Protein AF-R7FH49-F1 (afdb_monomer)

Nearest PDB structures (foldseek):
  5j1n-assembly1_A  TM=3.136E-01  e=7.546E-01  Mammarenavirus lassaense
  8cwy-assembly1_A  TM=2.049E-01  e=4.483E+00  synthetic construct
  8cws-assembly1_A  TM=1.819E-01  e=9.546E+00  synthetic construct

Solvent-accessible surface area (backbone atoms only — not comparable to full-atom values): 21510 Å² total; per-residue (Å²): 136,59,77,58,41,63,69,56,50,52,52,51,53,50,50,52,50,50,51,50,50,50,49,50,52,49,55,63,54,52,79,77,61,79,88,80,81,81,86,90,84,80,92,81,89,83,84,88,81,88,78,88,76,55,80,64,57,56,52,52,52,48,50,50,49,51,48,53,49,51,51,50,55,49,52,52,53,52,50,38,56,55,64,64,36,51,63,61,39,28,52,48,45,31,72,76,68,64,66,75,56,55,47,90,35,61,40,79,56,78,54,70,69,56,53,60,68,39,69,83,39,87,69,48,49,42,34,28,40,64,101,46,53,37,31,41,38,38,35,70,33,66,63,95,60,85,57,49,51,59,52,48,52,52,52,40,49,54,52,33,53,56,49,65,72,42,77,90,56,95,59,82,56,44,66,47,78,42,79,51,72,71,34,93,66,81,92,83,67,82,71,60,66,63,81,79,49,91,83,48,98,92,49,68,61,88,74,98,44,66,76,47,81,54,71,84,71,49,53,71,66,62,25,61,74,45,90,55,68,66,41,44,51,50,49,45,71,70,43,91,48,56,65,56,30,52,54,46,51,50,60,44,65,79,71,58,52,80,87,50,47,64,60,50,53,48,47,42,58,70,61,38,18,78,70,56,34,59,68,54,35,50,51,52,57,53,28,72,74,72,42,76,84,58,41,58,57,51,53,50,47,51,52,52,49,54,50,45,52,53,49,49,53,52,50,48,52,51,50,53,52,49,52,52,50,52,52,53,49,51,51,56,39,54,75,66,66,55,54,70,70,58,50,28,68,76,69,70,47,53,72,71,58,52,52,48,55,53,62,77,72,111

Sequence (362 aa):
MVIFTYKDYIKQKEYDKALFGLWNAIQKNKNQEVYKSNLCVSVMEDKEEYILCSGEDIEEENKEKITKNKVNHEHDKIFRTVLSKKIDLAKFLNKFLSLKIKTEELEKYNNSYINQRFKNREADVVYRIKNQNIFLLIEHQTKIDKKMPIRLLEYSTEIMESAIEDKKYKTEPRVIPIVLYTGKAKWNVNEDTKVSQQLFEEVKIIDGKFNLIDINNFSEEELIEDDIFITKMMLVEKCKDTEKIAETLYKITKIIKEEDKTTFKKIIKEIWAEKIGTENTNKILKKLDEGDDSMLAVIEMIREENQRYINIGRKEGRKEGKVQQIQEIVQKMLNKKMTEDIIQEVTGLKKEEIDKIKQETL

pLDDT: mean 71.32, std 16.87, range [21.73, 91.38]

Radius of gyration: 37.08 Å; Cα contacts (8 Å, |Δi|>4): 271; chains: 1; bounding box: 106×59×82 Å

Mean predicted aligned error: 18.0 Å

Foldseek 3Di:
DDACFLVNVVVVVVVVVVVVVVVVVVVVVVVPDDDDDDDDDDDDDDDDDDDDDDPVVVVVVVVVVVVVVVVVVVVLVVVLVVCVPLCVVCVVCCVPVVPNADSVQKDWDDDVVLCVVCVVPSFRTKIGGPPDLEIEGEAEEQDADLCVLVSQVVSQVVSQVVVVVVPPDDDRHHYDYYYHYDYPDDHDHDNDCCVVPDDDPSADDPPVDHHDHDLVSDDLCSLLVDQDPVSLVSSLVPDDALLSNLVSLLSCLVRHDPVCLVVSLVCLQPPVCVRNNNVLSVQSSVDSVVDDVSSVVSSVVSVVVVVVVVVVVVVVVVVVVVVVVLLVVLVVCVVVVHDPVVNCVVSVDDPVVSVVSVVVVD

Structure (mmCIF, N/CA/C/O backbone):
data_AF-R7FH49-F1
#
_entry.id   AF-R7FH49-F1
#
loop_
_atom_site.group_PDB
_atom_site.id
_atom_site.type_symbol
_atom_site.label_atom_id
_atom_site.label_alt_id
_atom_site.label_comp_id
_atom_site.label_asym_id
_atom_site.label_entity_id
_atom_site.label_seq_id
_atom_site.pdbx_PDB_ins_code
_atom_site.Cartn_x
_atom_site.Cartn_y
_atom_site.Cartn_z
_atom_site.occupancy
_atom_site.B_iso_or_equiv
_atom_site.auth_seq_id
_atom_site.auth_comp_id
_atom_site.auth_asym_id
_atom_site.auth_atom_id
_atom_site.pdbx_PDB_model_num
ATOM 1 N N . MET A 1 1 ? 11.284 -11.588 -2.645 1.00 47.72 1 MET A N 1
ATOM 2 C CA . MET A 1 1 ? 10.571 -10.851 -1.584 1.00 47.72 1 MET A CA 1
ATOM 3 C C . MET A 1 1 ? 11.432 -10.897 -0.336 1.00 47.72 1 MET A C 1
ATOM 5 O O . MET A 1 1 ? 11.923 -11.972 -0.025 1.00 47.72 1 MET A O 1
ATOM 9 N N . VAL A 1 2 ? 11.708 -9.761 0.301 1.00 49.34 2 VAL A N 1
ATOM 10 C CA . VAL A 1 2 ? 12.276 -9.768 1.658 1.00 49.34 2 VAL A CA 1
ATOM 11 C C . VAL A 1 2 ? 11.168 -9.239 2.540 1.00 49.34 2 VAL A C 1
ATOM 13 O O . VAL A 1 2 ? 10.758 -8.094 2.382 1.00 49.34 2 VAL A O 1
ATOM 16 N N . ILE A 1 3 ? 10.615 -10.130 3.351 1.00 57.50 3 ILE A N 1
ATOM 17 C CA . ILE A 1 3 ? 9.697 -9.752 4.415 1.00 57.50 3 ILE A CA 1
ATOM 18 C C . ILE A 1 3 ? 10.580 -9.163 5.501 1.00 57.50 3 ILE A C 1
ATOM 20 O O . ILE A 1 3 ? 11.515 -9.835 5.929 1.00 57.50 3 ILE A O 1
ATOM 24 N N . PHE A 1 4 ? 10.313 -7.923 5.895 1.00 59.12 4 PHE A N 1
ATOM 25 C CA . PHE A 1 4 ? 11.021 -7.332 7.014 1.00 59.12 4 PHE A CA 1
ATOM 26 C C . PHE A 1 4 ? 10.481 -7.945 8.304 1.00 59.12 4 PHE A C 1
ATOM 28 O O . PHE A 1 4 ? 9.275 -7.918 8.561 1.00 59.12 4 PHE A O 1
ATOM 35 N N . THR A 1 5 ? 11.368 -8.556 9.075 1.00 71.25 5 THR A N 1
ATOM 36 C CA . THR A 1 5 ? 11.051 -9.196 10.351 1.00 71.25 5 THR A CA 1
ATOM 37 C C . THR A 1 5 ? 11.535 -8.338 11.513 1.00 71.25 5 THR A C 1
ATOM 39 O O . THR A 1 5 ? 12.395 -7.472 11.346 1.00 71.25 5 THR A O 1
ATOM 42 N N . TYR A 1 6 ? 11.060 -8.623 12.726 1.00 70.56 6 TYR A N 1
ATOM 43 C CA . TYR A 1 6 ? 11.613 -7.993 13.927 1.00 70.56 6 TYR A CA 1
ATOM 44 C C . TYR A 1 6 ? 13.124 -8.241 14.084 1.00 70.56 6 TYR A C 1
ATOM 46 O O . TYR A 1 6 ? 13.863 -7.373 14.539 1.00 70.56 6 TYR A O 1
ATOM 54 N N . LYS A 1 7 ? 13.633 -9.384 13.608 1.00 72.06 7 LYS A N 1
ATOM 55 C CA . LYS A 1 7 ? 15.079 -9.652 13.580 1.00 72.06 7 LYS A CA 1
ATOM 56 C C . LYS A 1 7 ? 15.834 -8.709 12.641 1.00 72.06 7 LYS A C 1
ATOM 58 O O . LYS A 1 7 ? 16.941 -8.294 12.975 1.00 72.06 7 LYS A O 1
ATOM 63 N N . ASP A 1 8 ? 15.246 -8.360 11.496 1.00 70.69 8 ASP A N 1
ATOM 64 C CA . ASP A 1 8 ? 15.833 -7.389 10.564 1.00 70.69 8 ASP A CA 1
ATOM 65 C C . ASP A 1 8 ? 15.851 -5.982 11.177 1.00 70.69 8 ASP A C 1
ATOM 67 O O . ASP A 1 8 ? 16.850 -5.271 11.060 1.00 70.69 8 ASP A O 1
ATOM 71 N N . TYR A 1 9 ? 14.794 -5.628 11.915 1.00 66.06 9 TYR A N 1
ATOM 72 C CA . TYR A 1 9 ? 14.711 -4.386 12.680 1.00 66.06 9 TYR A CA 1
ATOM 73 C C . TYR A 1 9 ? 15.803 -4.275 13.759 1.00 66.06 9 TYR A C 1
ATOM 75 O O . TYR A 1 9 ? 16.543 -3.291 13.792 1.00 66.06 9 TYR A O 1
ATOM 83 N N . ILE A 1 10 ? 15.958 -5.296 14.611 1.00 67.75 10 ILE A N 1
ATOM 84 C CA . ILE A 1 10 ? 16.995 -5.304 15.656 1.00 67.75 10 ILE A CA 1
ATOM 85 C C . ILE A 1 10 ? 18.389 -5.187 15.045 1.00 67.75 10 ILE A C 1
ATOM 87 O O . ILE A 1 10 ? 19.206 -4.401 15.524 1.00 67.75 10 ILE A O 1
ATOM 91 N N . LYS A 1 11 ? 18.643 -5.905 13.947 1.00 66.00 11 LYS A N 1
ATOM 92 C CA . LYS A 1 11 ? 19.914 -5.823 13.228 1.00 66.00 11 LYS A CA 1
ATOM 93 C C . LYS A 1 11 ? 20.192 -4.396 12.742 1.00 66.00 11 LYS A C 1
ATOM 95 O O . LYS A 1 11 ? 21.303 -3.910 12.928 1.00 66.00 11 LYS A O 1
ATOM 100 N N . GLN A 1 12 ? 19.201 -3.707 12.173 1.00 61.59 12 GLN A N 1
ATOM 101 C CA . GLN A 1 12 ? 19.344 -2.309 11.750 1.00 61.59 12 GLN A CA 1
ATOM 102 C C . GLN A 1 12 ? 19.629 -1.375 12.937 1.00 61.59 12 GLN A C 1
ATOM 104 O O . GLN A 1 12 ? 20.563 -0.580 12.887 1.00 61.59 12 GLN A O 1
ATOM 109 N N . LYS A 1 13 ? 18.911 -1.544 14.049 1.00 58.66 13 LYS A N 1
ATOM 110 C CA . LYS A 1 13 ? 19.128 -0.773 15.281 1.00 58.66 13 LYS A CA 1
ATOM 111 C C . LYS A 1 13 ? 20.528 -0.972 15.874 1.00 58.66 13 LYS A C 1
ATOM 113 O O . LYS A 1 13 ? 21.109 -0.038 16.426 1.00 58.66 13 LYS A O 1
ATOM 118 N N . GLU A 1 14 ? 21.081 -2.181 15.793 1.00 60.31 14 GLU A N 1
ATOM 119 C CA . GLU A 1 14 ? 22.461 -2.463 16.201 1.00 60.31 14 GLU A CA 1
ATOM 120 C C . GLU A 1 14 ? 23.483 -1.783 15.285 1.00 60.31 14 GLU A C 1
ATOM 122 O O . GLU A 1 14 ? 24.452 -1.217 15.794 1.00 60.31 14 GLU A O 1
ATOM 127 N N . TYR A 1 15 ? 23.248 -1.766 13.966 1.00 57.53 15 TYR A N 1
ATOM 128 C CA . TYR A 1 15 ? 24.066 -0.988 13.029 1.00 57.53 15 TYR A CA 1
ATOM 129 C C . TYR A 1 15 ? 24.016 0.507 13.344 1.00 57.53 15 TYR A C 1
ATOM 131 O O . TYR A 1 15 ? 25.072 1.129 13.431 1.00 57.53 15 TYR A O 1
ATOM 139 N N . ASP A 1 16 ? 22.832 1.064 13.604 1.00 54.28 16 ASP A N 1
ATOM 140 C CA . ASP A 1 16 ? 22.668 2.478 13.954 1.00 54.28 16 ASP A CA 1
ATOM 141 C C . ASP A 1 16 ? 23.356 2.818 15.282 1.00 54.28 16 ASP A C 1
ATOM 143 O O . ASP A 1 16 ? 24.038 3.837 15.389 1.00 54.28 16 ASP A O 1
ATOM 147 N N . LYS A 1 17 ? 23.272 1.940 16.292 1.00 57.88 17 LYS A N 1
ATOM 148 C CA . LYS A 1 17 ? 24.017 2.094 17.555 1.00 57.88 17 LYS A CA 1
ATOM 149 C C . LYS A 1 17 ? 25.527 1.996 17.354 1.00 57.88 17 LYS A C 1
ATOM 151 O O . LYS A 1 17 ? 26.263 2.759 17.979 1.00 57.88 17 LYS A O 1
ATOM 156 N N . ALA A 1 18 ? 25.998 1.082 16.506 1.00 54.25 18 ALA A N 1
ATOM 157 C CA . ALA A 1 18 ? 27.415 0.944 16.187 1.00 54.25 18 ALA A CA 1
ATOM 158 C C . ALA A 1 18 ? 27.930 2.176 15.432 1.00 54.25 18 ALA A C 1
ATOM 160 O O . ALA A 1 18 ? 28.963 2.720 15.813 1.00 54.25 18 ALA A O 1
ATOM 161 N N . LEU A 1 19 ? 27.183 2.667 14.438 1.00 50.00 19 LEU A N 1
ATOM 162 C CA . LEU A 1 19 ? 27.468 3.897 13.697 1.00 50.00 19 LEU A CA 1
ATOM 163 C C . LEU A 1 19 ? 27.437 5.126 14.607 1.00 50.00 19 LEU A C 1
ATOM 165 O O . LEU A 1 19 ? 28.339 5.954 14.524 1.00 50.00 19 LEU A O 1
ATOM 169 N N . PHE A 1 20 ? 26.472 5.227 15.523 1.00 50.22 20 PHE A N 1
ATOM 170 C CA . PHE A 1 20 ? 26.406 6.304 16.513 1.00 50.22 20 PHE A CA 1
ATOM 171 C C . PHE A 1 20 ? 27.555 6.226 17.528 1.00 50.22 20 PHE A C 1
ATOM 173 O O . PHE A 1 20 ? 28.140 7.245 17.891 1.00 50.22 20 PHE A O 1
ATOM 180 N N . GLY A 1 21 ? 27.941 5.021 17.957 1.00 62.34 21 GLY A N 1
ATOM 181 C CA . GLY A 1 21 ? 29.121 4.786 18.790 1.00 62.34 21 GLY A CA 1
ATOM 182 C C . GLY A 1 21 ? 30.418 5.187 18.085 1.00 62.34 21 GLY A C 1
ATOM 183 O O . GLY A 1 21 ? 31.248 5.879 18.675 1.00 62.34 21 GLY A O 1
ATOM 184 N N . LEU A 1 22 ? 30.560 4.828 16.806 1.00 52.56 22 LEU A N 1
ATOM 185 C CA . LEU A 1 22 ? 31.682 5.222 15.951 1.00 52.56 22 LEU A CA 1
ATOM 186 C C . LEU A 1 22 ? 31.695 6.735 15.725 1.00 52.56 22 LEU A C 1
ATOM 188 O O . LEU A 1 22 ? 32.745 7.358 15.838 1.00 52.56 22 LEU A O 1
ATOM 192 N N . TRP A 1 23 ? 30.535 7.343 15.480 1.00 46.31 23 TRP A N 1
ATOM 193 C CA . TRP A 1 23 ? 30.388 8.787 15.337 1.00 46.31 23 TRP A CA 1
ATOM 194 C C . TRP A 1 23 ? 30.775 9.513 16.626 1.00 46.31 23 TRP A C 1
ATOM 196 O O . TRP A 1 23 ? 31.578 10.437 16.569 1.00 46.31 23 TRP A O 1
ATOM 206 N N . ASN A 1 24 ? 30.322 9.057 17.797 1.00 60.09 24 ASN A N 1
ATOM 207 C CA . ASN A 1 24 ? 30.726 9.624 19.086 1.00 60.09 24 ASN A CA 1
ATOM 208 C C . ASN A 1 24 ? 32.221 9.437 19.364 1.00 60.09 24 ASN A C 1
ATOM 210 O O . ASN A 1 24 ? 32.859 10.356 19.869 1.00 60.09 24 ASN A O 1
ATOM 214 N N . ALA A 1 25 ? 32.802 8.287 19.012 1.00 59.44 25 ALA A N 1
ATOM 215 C CA . ALA A 1 25 ? 34.242 8.056 19.119 1.00 59.44 25 ALA A CA 1
ATOM 216 C C . ALA A 1 25 ? 35.035 8.988 18.186 1.00 59.44 25 ALA A C 1
ATOM 218 O O . ALA A 1 25 ? 36.030 9.581 18.604 1.00 59.44 25 ALA A O 1
ATOM 219 N N . ILE A 1 26 ? 34.552 9.191 16.957 1.00 59.59 26 ILE A N 1
ATOM 220 C CA . ILE A 1 26 ? 35.101 10.160 16.004 1.00 59.59 26 ILE A CA 1
ATOM 221 C C . ILE A 1 26 ? 34.969 11.586 16.553 1.00 59.59 26 ILE A C 1
ATOM 223 O O . ILE A 1 26 ? 35.931 12.339 16.475 1.00 59.59 26 ILE A O 1
ATOM 227 N N . GLN A 1 27 ? 33.836 11.974 17.146 1.00 53.81 27 GLN A N 1
ATOM 228 C CA . GLN A 1 27 ? 33.659 13.300 17.756 1.00 53.81 27 GLN A CA 1
ATOM 229 C C . GLN A 1 27 ? 34.571 13.501 18.977 1.00 53.81 27 GLN A C 1
ATOM 231 O O . GLN A 1 27 ? 35.155 14.570 19.140 1.00 53.81 27 GLN A O 1
ATOM 236 N N . LYS A 1 28 ? 34.772 12.462 19.800 1.00 53.97 28 LYS A N 1
ATOM 237 C CA . LYS A 1 28 ? 35.716 12.492 20.929 1.00 53.97 28 LYS A CA 1
ATOM 238 C C . LYS A 1 28 ? 37.162 12.670 20.453 1.00 53.97 28 LYS A C 1
ATOM 240 O O . LYS A 1 28 ? 37.896 13.447 21.055 1.00 53.97 28 LYS A O 1
ATOM 245 N N . ASN A 1 29 ? 37.533 12.016 19.349 1.00 53.41 29 ASN A N 1
ATOM 246 C CA . ASN A 1 29 ? 38.841 12.179 18.704 1.00 53.41 29 ASN A CA 1
ATOM 247 C C . ASN A 1 29 ? 38.984 13.520 17.960 1.00 53.41 29 ASN A C 1
ATOM 249 O O . ASN A 1 29 ? 40.079 14.073 17.896 1.00 53.41 29 ASN A O 1
ATOM 253 N N . LYS A 1 30 ? 37.890 14.105 17.456 1.00 47.94 30 LYS A N 1
ATOM 254 C CA . LYS A 1 30 ? 37.897 15.415 16.778 1.00 47.94 30 LYS A CA 1
ATOM 255 C C . LYS A 1 30 ? 38.207 16.601 17.697 1.00 47.94 30 LYS A C 1
ATOM 257 O O . LYS A 1 30 ? 38.644 17.629 17.194 1.00 47.94 30 LYS A O 1
ATOM 262 N N . ASN A 1 31 ? 38.060 16.471 19.019 1.00 42.50 31 ASN A N 1
ATOM 263 C CA . ASN A 1 31 ? 38.507 17.505 19.963 1.00 42.50 31 ASN A CA 1
ATOM 264 C C . ASN A 1 31 ? 40.038 17.560 20.146 1.00 42.50 31 ASN A C 1
ATOM 266 O O . ASN A 1 31 ? 40.517 18.479 20.807 1.00 42.50 31 ASN A O 1
ATOM 270 N N . GLN A 1 32 ? 40.809 16.620 19.580 1.00 43.47 32 GLN A N 1
ATOM 271 C CA . GLN A 1 32 ? 42.274 16.613 19.691 1.00 43.47 32 GLN A CA 1
ATOM 272 C C . GLN A 1 32 ? 43.031 16.973 18.405 1.00 43.47 32 GLN A C 1
ATOM 274 O O . GLN A 1 32 ? 44.177 17.393 18.519 1.00 43.47 32 GLN A O 1
ATOM 279 N N . GLU A 1 33 ? 42.426 16.943 17.215 1.00 39.12 33 GLU A N 1
ATOM 280 C CA . GLU A 1 33 ? 43.126 17.331 15.975 1.00 39.12 33 GLU A CA 1
A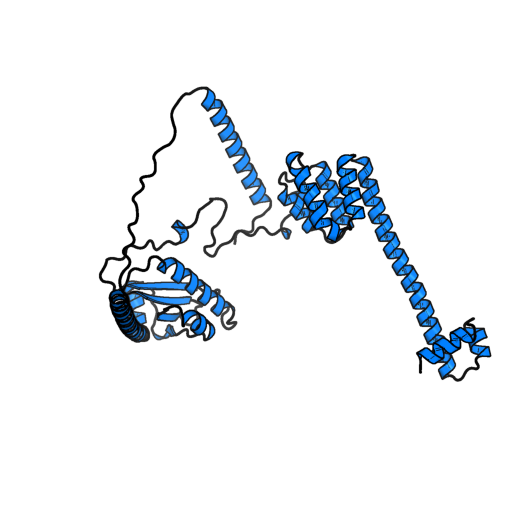TOM 281 C C . GLU A 1 33 ? 42.225 18.112 14.994 1.00 39.12 33 GLU A C 1
ATOM 283 O O . GLU A 1 33 ? 41.574 17.578 14.104 1.00 39.12 33 GLU A O 1
ATOM 288 N N . VAL A 1 34 ? 42.143 19.422 15.243 1.00 35.88 34 VAL A N 1
ATOM 289 C CA . VAL A 1 34 ? 42.536 20.531 14.347 1.00 35.88 34 VAL A CA 1
ATOM 290 C C . VAL A 1 34 ? 42.350 20.362 12.813 1.00 35.88 34 VAL A C 1
ATOM 292 O O . VAL A 1 34 ? 43.160 19.732 12.146 1.00 35.88 34 VAL A O 1
ATOM 295 N N . TYR A 1 35 ? 41.415 21.178 12.280 1.00 31.42 35 TYR A N 1
ATOM 296 C CA . TYR A 1 35 ? 41.371 21.836 10.946 1.00 31.42 35 TYR A CA 1
ATOM 297 C C . TYR A 1 35 ? 41.054 20.917 9.732 1.00 31.42 35 TYR A C 1
ATOM 299 O O . TYR A 1 35 ? 41.573 19.825 9.606 1.00 31.42 35 TYR A O 1
ATOM 307 N N . LYS A 1 36 ? 40.234 21.283 8.734 1.00 31.12 36 LYS A N 1
ATOM 308 C CA . LYS A 1 36 ? 39.957 22.606 8.156 1.00 31.12 36 LYS A CA 1
ATOM 309 C C . LYS A 1 36 ? 38.711 22.543 7.245 1.00 31.12 36 LYS A C 1
ATOM 311 O O . LYS A 1 36 ? 38.625 21.657 6.405 1.00 31.12 36 LYS A O 1
AT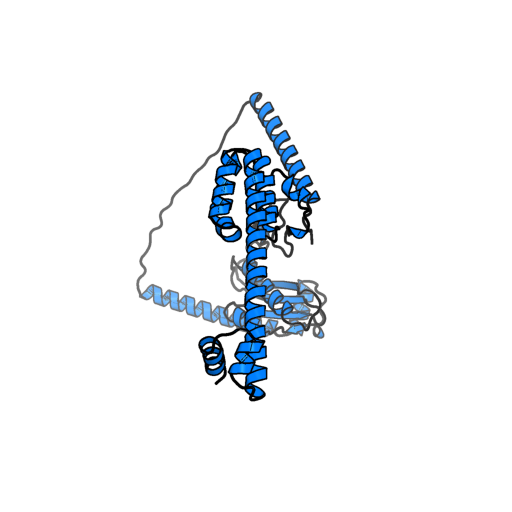OM 316 N N . SER A 1 37 ? 37.825 23.528 7.432 1.00 27.25 37 SER A N 1
ATOM 317 C CA . SER A 1 37 ? 36.967 24.238 6.452 1.00 27.25 37 SER A CA 1
ATOM 318 C C . SER A 1 37 ? 36.205 23.443 5.377 1.00 27.25 37 SER A C 1
ATOM 320 O O . SER A 1 37 ? 36.807 22.824 4.510 1.00 27.25 37 SER A O 1
ATOM 322 N N . ASN A 1 38 ? 34.866 23.448 5.394 1.00 25.17 38 ASN A N 1
ATOM 323 C CA . ASN A 1 38 ? 33.978 24.532 4.904 1.00 25.17 38 ASN A CA 1
ATOM 324 C C . ASN A 1 38 ? 34.222 24.857 3.418 1.00 25.17 38 ASN A C 1
ATOM 326 O O . ASN A 1 38 ? 35.309 25.292 3.064 1.00 25.17 38 ASN A O 1
ATOM 330 N N . LEU A 1 39 ? 33.285 24.508 2.528 1.00 28.97 39 LEU A N 1
ATOM 331 C CA . LEU A 1 39 ? 32.106 25.309 2.130 1.00 28.97 39 LEU A CA 1
ATOM 332 C C . LEU A 1 39 ? 32.475 26.420 1.124 1.00 28.97 39 LEU A C 1
ATOM 334 O O . LEU A 1 39 ? 33.517 27.049 1.267 1.00 28.97 39 LEU A O 1
ATOM 338 N N . CYS A 1 40 ? 31.535 26.704 0.209 1.00 22.66 40 CYS A N 1
ATOM 339 C CA . CYS A 1 40 ? 31.489 27.765 -0.818 1.00 22.66 40 CYS A CA 1
ATOM 340 C C . CYS A 1 40 ? 31.916 27.260 -2.223 1.00 22.66 40 CYS A C 1
ATOM 342 O O . CYS A 1 40 ? 32.857 26.487 -2.340 1.00 22.66 40 CYS A O 1
ATOM 344 N N . VAL A 1 41 ? 31.239 27.592 -3.331 1.00 21.73 41 VAL A N 1
ATOM 345 C CA . VAL A 1 41 ? 30.923 28.957 -3.785 1.00 21.73 41 VAL A CA 1
ATOM 346 C C . VAL A 1 41 ? 29.749 28.989 -4.801 1.00 21.73 41 VAL A C 1
ATOM 348 O O . VAL A 1 41 ? 29.720 28.197 -5.737 1.00 21.73 41 VAL A O 1
ATOM 351 N N . SER A 1 42 ? 28.803 29.901 -4.507 1.00 23.06 42 SER A N 1
ATOM 352 C CA . SER A 1 42 ? 27.935 30.818 -5.301 1.00 23.06 42 SER A CA 1
ATOM 353 C C . SER A 1 42 ? 27.557 30.510 -6.768 1.00 23.06 42 SER A C 1
ATOM 355 O O . SER A 1 42 ? 28.387 30.121 -7.575 1.00 23.06 42 SER A O 1
ATOM 357 N N . VAL A 1 43 ? 26.283 30.644 -7.174 1.00 25.28 43 VAL A N 1
ATOM 358 C CA . VAL A 1 43 ? 25.598 31.884 -7.641 1.00 25.28 43 VAL A CA 1
ATOM 359 C C . VAL A 1 43 ? 26.443 32.730 -8.603 1.00 25.28 43 VAL A C 1
ATOM 361 O O . VAL A 1 43 ? 27.374 33.401 -8.165 1.00 25.28 43 VAL A O 1
ATOM 364 N N . MET A 1 44 ? 26.039 32.762 -9.877 1.00 21.97 44 MET A N 1
ATOM 365 C CA . MET A 1 44 ? 26.129 33.935 -10.753 1.00 21.97 44 MET A CA 1
ATOM 366 C C . MET A 1 44 ? 24.813 34.032 -11.537 1.00 21.97 44 MET A C 1
ATOM 368 O O . MET A 1 44 ? 24.389 33.071 -12.176 1.00 21.97 44 MET A O 1
ATOM 372 N N . GLU A 1 45 ? 24.141 35.169 -11.367 1.00 34.16 45 GLU A N 1
ATOM 373 C CA . GLU A 1 45 ? 22.972 35.618 -12.123 1.00 34.16 45 GLU A CA 1
ATOM 374 C C . GLU A 1 45 ? 23.360 35.859 -13.584 1.00 34.16 45 GLU 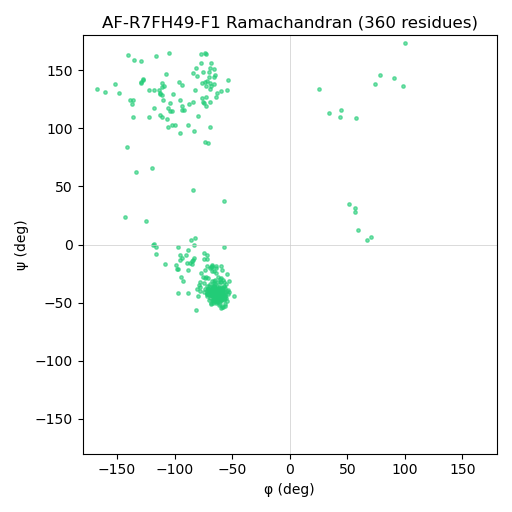A C 1
ATOM 376 O O . GLU A 1 45 ? 24.447 36.371 -13.826 1.00 34.16 45 GLU A O 1
ATOM 381 N N . ASP A 1 46 ? 22.454 35.601 -14.528 1.00 25.03 46 ASP A N 1
ATOM 382 C CA . ASP A 1 46 ? 22.367 36.416 -15.740 1.00 25.03 46 ASP A CA 1
ATOM 383 C C . ASP A 1 46 ? 20.913 36.478 -16.226 1.00 25.03 46 ASP A C 1
ATOM 385 O O . ASP A 1 46 ? 20.188 35.483 -16.265 1.00 25.03 46 ASP A O 1
ATOM 389 N N . LYS A 1 47 ? 20.479 37.711 -16.488 1.00 26.92 47 LYS A N 1
ATOM 390 C CA . LYS A 1 47 ? 19.105 38.149 -16.745 1.00 26.92 47 LYS A CA 1
ATOM 391 C C . LYS A 1 47 ? 18.576 37.644 -18.090 1.00 26.92 47 LYS A C 1
ATOM 393 O O . LYS A 1 47 ? 19.259 37.741 -19.104 1.00 26.92 47 LYS A O 1
ATOM 398 N N . GLU A 1 48 ? 17.316 37.215 -18.093 1.00 30.55 48 GLU A N 1
ATOM 399 C CA . GLU A 1 48 ? 16.493 37.082 -19.298 1.00 30.55 48 GLU A CA 1
ATOM 400 C C . GLU A 1 48 ? 16.074 38.465 -19.819 1.00 30.55 48 GLU A C 1
ATOM 402 O O . GLU A 1 48 ? 15.614 39.315 -19.052 1.00 30.55 48 GLU A O 1
ATOM 407 N N . GLU A 1 49 ? 16.154 38.660 -21.135 1.00 24.69 49 GLU A N 1
ATOM 408 C CA . GLU A 1 49 ? 15.460 39.730 -21.849 1.00 24.69 49 GLU A CA 1
ATOM 409 C C . GLU A 1 49 ? 14.398 39.077 -22.748 1.00 24.69 49 GLU A C 1
ATOM 411 O O . GLU A 1 49 ? 14.709 38.337 -23.682 1.00 24.69 49 GLU A O 1
ATOM 416 N N . TYR A 1 50 ? 13.124 39.290 -22.407 1.00 26.50 50 TYR A N 1
ATOM 417 C CA . TYR A 1 50 ? 11.975 38.846 -23.196 1.00 26.50 50 TYR A CA 1
ATOM 418 C C . TYR A 1 50 ? 11.845 39.717 -24.449 1.00 26.50 50 TYR A C 1
ATOM 420 O O . TYR A 1 50 ? 11.588 40.917 -24.345 1.00 26.50 50 TYR A O 1
ATOM 428 N N . ILE A 1 51 ? 11.930 39.107 -25.632 1.00 29.94 51 ILE A N 1
ATOM 429 C CA . ILE A 1 51 ? 11.498 39.735 -26.885 1.00 29.94 51 ILE A CA 1
ATOM 430 C C . ILE A 1 51 ? 10.033 39.347 -27.125 1.00 29.94 51 ILE A C 1
ATOM 432 O O . ILE A 1 51 ? 9.700 38.175 -27.296 1.00 29.94 51 ILE A O 1
ATOM 436 N N . LEU A 1 52 ? 9.149 40.348 -27.113 1.00 32.88 52 LEU A N 1
ATOM 437 C CA . LEU A 1 52 ? 7.763 40.247 -27.573 1.00 32.88 52 LEU A CA 1
ATOM 438 C C . LEU A 1 52 ? 7.762 40.087 -29.102 1.00 32.88 52 LEU A C 1
ATOM 440 O O . LEU A 1 52 ? 7.932 41.072 -29.818 1.00 32.88 52 LEU A O 1
ATOM 444 N N . CYS A 1 53 ? 7.582 38.862 -29.603 1.00 32.09 53 CYS A N 1
ATOM 445 C CA . CYS A 1 53 ? 7.419 38.622 -31.039 1.00 32.09 53 CYS A CA 1
ATOM 446 C C . CYS A 1 53 ? 5.986 38.909 -31.511 1.00 32.09 53 CYS A C 1
ATOM 448 O O . CYS A 1 53 ? 5.004 38.700 -30.794 1.00 32.09 53 CYS A O 1
ATOM 450 N N . SER A 1 54 ? 5.902 39.427 -32.733 1.00 40.06 54 SER A N 1
ATOM 451 C CA . SER A 1 54 ? 4.699 39.933 -33.389 1.00 40.06 54 SER A CA 1
ATOM 452 C C . SER A 1 54 ? 3.801 38.798 -33.912 1.00 40.06 54 SER A C 1
ATOM 454 O O . SER A 1 54 ? 4.222 37.649 -34.015 1.00 40.06 54 SER A O 1
ATOM 456 N N . GLY A 1 55 ? 2.538 39.098 -34.241 1.00 40.31 55 GLY A N 1
ATOM 457 C CA . GLY A 1 55 ? 1.543 38.092 -34.651 1.00 40.31 55 GLY A CA 1
ATOM 458 C C . GLY A 1 55 ? 1.898 37.262 -35.898 1.00 40.31 55 GLY A C 1
ATOM 459 O O . GLY A 1 55 ? 1.336 36.183 -36.068 1.00 40.31 55 GLY A O 1
ATOM 460 N N . GLU A 1 56 ? 2.844 37.708 -36.731 1.00 39.19 56 GLU A N 1
ATOM 461 C CA . GLU A 1 56 ? 3.329 36.961 -37.904 1.00 39.19 56 GLU A CA 1
ATOM 462 C C . GLU A 1 56 ? 4.334 35.858 -37.515 1.00 39.19 56 GLU A C 1
ATOM 464 O O . GLU A 1 56 ? 4.260 34.747 -38.046 1.00 39.19 56 GLU A O 1
ATOM 469 N N . ASP A 1 57 ? 5.171 36.097 -36.498 1.00 39.22 57 ASP A N 1
ATOM 470 C CA . ASP A 1 57 ? 6.139 35.118 -35.975 1.00 39.22 57 ASP A CA 1
ATOM 471 C C . ASP A 1 57 ? 5.431 33.911 -35.338 1.00 39.22 57 ASP A C 1
ATOM 473 O O . ASP A 1 57 ? 5.889 32.772 -35.435 1.00 39.22 57 ASP A O 1
ATOM 477 N N . ILE A 1 58 ? 4.263 34.145 -34.724 1.00 41.12 58 ILE A N 1
ATOM 478 C CA . ILE A 1 58 ? 3.421 33.100 -34.124 1.00 41.12 58 ILE A CA 1
ATOM 479 C C . ILE A 1 58 ? 2.788 32.220 -35.213 1.00 41.12 58 ILE A C 1
ATOM 481 O O . ILE A 1 58 ? 2.648 31.011 -35.019 1.00 41.12 58 ILE A O 1
ATOM 485 N N . GLU A 1 59 ? 2.412 32.778 -36.368 1.00 43.19 59 GLU A N 1
ATOM 486 C CA . GLU A 1 59 ? 1.892 31.984 -37.487 1.00 43.19 59 GLU A CA 1
ATOM 487 C C . GLU A 1 59 ? 2.977 31.146 -38.165 1.00 43.19 59 GLU A C 1
ATOM 489 O O . GLU A 1 59 ? 2.706 30.005 -38.546 1.00 43.19 59 GLU A O 1
ATOM 494 N N . GLU A 1 60 ? 4.192 31.675 -38.309 1.00 44.75 60 GLU A N 1
ATOM 495 C CA . GLU A 1 60 ? 5.319 30.952 -38.900 1.00 44.75 60 GLU A CA 1
ATOM 496 C C . GLU A 1 6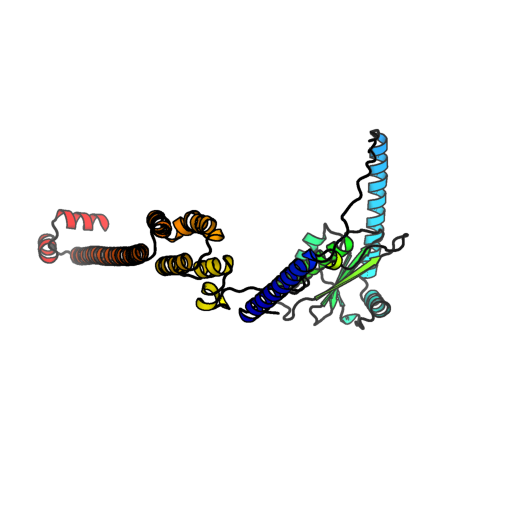0 ? 5.851 29.857 -37.967 1.00 44.75 60 GLU A C 1
ATOM 498 O O . GLU A 1 60 ? 6.019 28.717 -38.408 1.00 44.75 60 GLU A O 1
ATOM 503 N N . GLU A 1 61 ? 5.979 30.127 -36.661 1.00 41.81 61 GLU A N 1
ATOM 504 C CA . GLU A 1 61 ? 6.281 29.096 -35.661 1.00 41.81 61 GLU A CA 1
ATOM 505 C C . GLU A 1 61 ? 5.199 28.016 -35.619 1.00 41.81 61 GLU A C 1
ATOM 507 O O . GLU A 1 61 ? 5.513 26.830 -35.499 1.00 41.81 61 GLU A O 1
ATOM 512 N N . ASN A 1 62 ? 3.920 28.395 -35.710 1.00 42.41 62 ASN A N 1
ATOM 513 C CA . ASN A 1 62 ? 2.831 27.427 -35.738 1.00 42.41 62 ASN A CA 1
ATOM 514 C C . ASN A 1 62 ? 2.834 26.625 -37.041 1.00 42.41 62 ASN A C 1
ATOM 516 O O . ASN A 1 62 ? 2.650 25.413 -36.985 1.00 42.41 62 ASN A O 1
ATOM 520 N N . LYS A 1 63 ? 3.117 27.231 -38.201 1.00 44.06 63 LYS A N 1
ATOM 521 C CA . LYS A 1 63 ? 3.275 26.512 -39.477 1.00 44.06 63 LYS A CA 1
ATOM 522 C C . LYS A 1 63 ? 4.479 25.575 -39.448 1.00 44.06 63 LYS A C 1
ATOM 524 O O . LYS A 1 63 ? 4.339 24.437 -39.898 1.00 44.06 63 LYS A O 1
ATOM 529 N N . GLU A 1 64 ? 5.609 25.980 -38.869 1.00 46.69 64 GLU A N 1
ATOM 530 C CA . GLU A 1 64 ? 6.780 25.123 -38.648 1.00 46.69 64 GLU A CA 1
ATOM 531 C C . GLU A 1 64 ? 6.506 23.993 -37.649 1.00 46.69 64 GLU A C 1
ATOM 533 O O . GLU A 1 64 ? 6.911 22.857 -37.886 1.00 46.69 64 GLU A O 1
ATOM 538 N N . LYS A 1 65 ? 5.819 24.263 -36.533 1.00 45.12 65 LYS A N 1
ATOM 539 C CA . LYS A 1 65 ? 5.405 23.245 -35.552 1.00 45.12 65 LYS A CA 1
ATOM 540 C C . LYS A 1 65 ? 4.416 22.265 -36.181 1.00 45.12 65 LYS A C 1
ATOM 542 O O . LYS A 1 65 ? 4.586 21.061 -36.024 1.00 45.12 65 LYS A O 1
ATOM 547 N N . ILE A 1 66 ? 3.446 22.746 -36.960 1.00 48.53 66 ILE A N 1
ATOM 548 C CA . ILE A 1 66 ? 2.467 21.922 -37.684 1.00 48.53 66 ILE A CA 1
ATOM 549 C C . ILE A 1 66 ? 3.155 21.079 -38.764 1.00 48.53 66 ILE A C 1
ATOM 551 O O . ILE A 1 66 ? 2.868 19.889 -38.866 1.00 48.53 66 ILE A O 1
ATOM 555 N N . THR A 1 67 ? 4.096 21.630 -39.537 1.00 44.91 67 THR A N 1
ATOM 556 C CA . THR A 1 67 ? 4.858 20.859 -40.540 1.00 44.91 67 THR A CA 1
ATOM 557 C C . THR A 1 67 ? 5.840 19.884 -39.899 1.00 44.91 67 THR A C 1
ATOM 559 O O . THR A 1 67 ? 5.876 18.731 -40.315 1.00 44.91 67 THR A O 1
ATOM 562 N N . LYS A 1 68 ? 6.569 20.267 -38.843 1.00 51.94 68 LYS A N 1
ATOM 563 C CA . LYS A 1 68 ? 7.422 19.350 -38.064 1.00 51.94 68 LYS A CA 1
ATOM 564 C C . LYS A 1 68 ? 6.596 18.228 -37.430 1.00 51.94 68 LYS A C 1
ATOM 566 O O . LYS A 1 68 ? 7.034 17.083 -37.472 1.00 51.94 68 LYS A O 1
ATOM 571 N N . ASN A 1 69 ? 5.413 18.520 -36.887 1.00 52.59 69 ASN A N 1
ATOM 572 C CA . ASN A 1 69 ? 4.499 17.506 -36.353 1.00 52.59 69 ASN A CA 1
ATOM 573 C C . ASN A 1 69 ? 3.960 16.603 -37.464 1.00 52.59 69 ASN A C 1
ATOM 575 O O . ASN A 1 69 ? 3.945 15.389 -37.302 1.00 52.59 69 ASN A O 1
ATOM 579 N N . LYS A 1 70 ? 3.589 17.161 -38.622 1.00 46.41 70 LYS A N 1
ATOM 580 C CA . LYS A 1 70 ? 3.137 16.392 -39.789 1.00 46.41 70 LYS A CA 1
ATOM 581 C C . LYS A 1 70 ? 4.224 15.445 -40.311 1.00 46.41 70 LYS A C 1
ATOM 583 O O . LYS A 1 70 ? 3.929 14.283 -40.563 1.00 46.41 70 LYS A O 1
ATOM 588 N N . VAL A 1 71 ? 5.472 15.909 -40.399 1.00 51.22 71 VAL A N 1
ATOM 589 C CA . VAL A 1 71 ? 6.632 15.105 -40.821 1.00 51.22 71 VAL A CA 1
ATOM 590 C C . VAL A 1 71 ? 6.967 14.021 -39.789 1.00 51.22 71 VAL A C 1
ATOM 592 O O . VAL A 1 71 ? 7.163 12.872 -40.179 1.00 51.22 71 VAL A O 1
ATOM 595 N N . ASN A 1 72 ? 6.956 14.327 -38.483 1.00 56.25 72 ASN A N 1
ATOM 596 C CA . ASN A 1 72 ? 7.140 13.302 -37.442 1.00 56.25 72 ASN A CA 1
ATOM 597 C C . ASN A 1 72 ? 6.028 12.240 -37.531 1.00 56.25 72 ASN A C 1
ATOM 599 O O . ASN A 1 72 ? 6.327 11.056 -37.628 1.00 56.25 72 ASN A O 1
ATOM 603 N N . HIS A 1 73 ? 4.762 12.656 -37.663 1.00 57.94 73 HIS A N 1
ATOM 604 C CA . HIS A 1 73 ? 3.635 11.739 -37.851 1.00 57.94 73 HIS A CA 1
ATOM 605 C C . HIS A 1 73 ? 3.739 10.872 -39.116 1.00 57.94 73 HIS A C 1
ATOM 607 O O . HIS A 1 73 ? 3.240 9.746 -39.120 1.00 57.94 73 HIS A O 1
ATOM 613 N N . GLU A 1 74 ? 4.339 11.362 -40.203 1.00 57.28 74 GLU A N 1
ATOM 614 C CA . GLU A 1 74 ? 4.584 10.571 -41.415 1.00 57.28 74 GLU A CA 1
ATOM 615 C C . GLU A 1 74 ? 5.701 9.537 -41.202 1.00 57.28 74 GLU A C 1
ATOM 617 O O . GLU A 1 74 ? 5.516 8.367 -41.550 1.00 57.28 74 GLU A O 1
ATOM 622 N N . HIS A 1 75 ? 6.811 9.917 -40.559 1.00 57.59 75 HIS A N 1
ATOM 623 C CA . HIS A 1 75 ? 7.884 8.983 -40.204 1.00 57.59 75 HIS A CA 1
ATOM 624 C C . HIS A 1 75 ? 7.412 7.902 -39.223 1.00 57.59 75 HIS A C 1
ATOM 626 O O . HIS A 1 75 ? 7.661 6.717 -39.459 1.00 57.59 75 HIS A O 1
ATOM 632 N N . ASP A 1 76 ? 6.653 8.267 -38.193 1.00 60.19 76 ASP A N 1
ATOM 633 C CA . ASP A 1 76 ? 6.146 7.319 -37.197 1.00 60.19 76 ASP A CA 1
ATOM 634 C C . ASP A 1 76 ? 5.131 6.341 -37.810 1.00 60.19 76 ASP A C 1
ATOM 636 O O . ASP A 1 76 ? 5.145 5.143 -37.520 1.00 60.19 76 ASP A O 1
ATOM 640 N N . LYS A 1 77 ? 4.300 6.791 -38.764 1.00 62.62 77 LYS A N 1
ATOM 641 C CA . LYS A 1 77 ? 3.412 5.899 -39.539 1.00 62.62 77 LYS A CA 1
ATOM 642 C C . LYS A 1 77 ? 4.190 4.892 -40.391 1.00 62.62 77 LYS A C 1
ATOM 644 O O . LYS A 1 77 ? 3.788 3.724 -40.478 1.00 62.62 77 LYS A O 1
ATOM 649 N N . ILE A 1 78 ? 5.296 5.311 -41.007 1.00 66.12 78 ILE A N 1
ATOM 650 C CA . ILE A 1 78 ? 6.156 4.429 -41.809 1.00 66.12 78 ILE A CA 1
ATOM 651 C C . ILE A 1 78 ? 6.822 3.383 -40.908 1.00 66.12 78 ILE A C 1
ATOM 653 O O . ILE A 1 78 ? 6.711 2.186 -41.184 1.00 66.12 78 ILE A O 1
ATOM 657 N N . PHE A 1 79 ? 7.445 3.796 -39.802 1.00 65.44 79 PHE A N 1
ATOM 658 C CA . PHE A 1 79 ? 8.128 2.869 -38.895 1.00 65.44 79 PHE A CA 1
ATOM 659 C C . PHE A 1 79 ? 7.166 1.914 -38.196 1.00 65.44 79 PHE A C 1
ATOM 661 O O . PHE A 1 79 ? 7.443 0.719 -38.131 1.00 65.44 79 PHE A O 1
ATOM 668 N N . ARG A 1 80 ? 5.973 2.365 -37.808 1.00 67.25 80 ARG A N 1
ATOM 669 C CA . ARG A 1 80 ? 4.902 1.490 -37.308 1.00 67.25 80 ARG A CA 1
ATOM 670 C C . ARG A 1 80 ? 4.483 0.422 -38.315 1.00 67.25 80 ARG A C 1
ATOM 672 O O . ARG A 1 80 ? 4.195 -0.717 -37.937 1.00 67.25 80 ARG A O 1
ATOM 679 N N . THR A 1 81 ? 4.465 0.767 -39.601 1.00 69.12 81 THR A N 1
ATOM 680 C CA . THR A 1 81 ? 4.162 -0.175 -40.689 1.00 69.12 81 THR A CA 1
ATOM 681 C C . THR A 1 81 ? 5.290 -1.190 -40.870 1.00 69.12 81 THR A C 1
ATOM 683 O O . THR A 1 81 ? 5.026 -2.386 -40.994 1.00 69.12 81 THR A O 1
ATOM 686 N N . VAL A 1 82 ? 6.548 -0.744 -40.819 1.00 71.81 82 VAL A N 1
ATOM 687 C CA . VAL A 1 82 ? 7.731 -1.618 -40.906 1.00 71.81 82 VAL A CA 1
ATOM 688 C C . VAL A 1 82 ? 7.810 -2.561 -39.702 1.00 71.81 82 VAL A C 1
ATOM 690 O O . VAL A 1 82 ? 7.905 -3.773 -39.880 1.00 71.81 82 VAL A O 1
ATOM 693 N N . LEU A 1 83 ? 7.669 -2.040 -38.482 1.00 74.00 83 LEU A N 1
ATOM 694 C CA . LEU A 1 83 ? 7.675 -2.811 -37.233 1.00 74.00 83 LEU A CA 1
ATOM 695 C C . LEU A 1 83 ? 6.450 -3.735 -37.099 1.00 74.00 83 LEU A C 1
ATOM 697 O O . LEU A 1 83 ? 6.467 -4.703 -36.338 1.00 74.00 83 LEU A O 1
ATOM 701 N N . SER A 1 84 ? 5.387 -3.504 -37.875 1.00 73.88 84 SER A N 1
ATOM 702 C CA . SER A 1 84 ? 4.246 -4.426 -37.962 1.00 73.88 84 SER A CA 1
ATOM 703 C C . SER A 1 84 ? 4.549 -5.703 -38.773 1.00 73.88 84 SER A C 1
ATOM 705 O O . SER A 1 84 ? 3.778 -6.664 -38.708 1.00 73.88 84 SER A O 1
ATOM 707 N N . LYS A 1 85 ? 5.670 -5.767 -39.511 1.00 81.44 85 LYS A N 1
ATOM 708 C CA . LYS A 1 85 ? 6.100 -6.967 -40.248 1.00 81.44 85 LYS A CA 1
ATOM 709 C C . LYS A 1 85 ? 6.855 -7.933 -39.331 1.00 81.44 85 LYS A C 1
ATOM 711 O O . LYS A 1 85 ? 8.058 -7.809 -39.124 1.00 81.44 85 LYS A O 1
ATOM 716 N N . LYS A 1 86 ? 6.154 -8.951 -38.823 1.00 83.31 86 LYS A N 1
ATOM 717 C CA . LYS A 1 86 ? 6.691 -9.932 -37.856 1.00 83.31 86 LYS A CA 1
ATOM 718 C C . LYS A 1 86 ? 7.993 -10.620 -38.284 1.00 83.31 86 LYS A C 1
ATOM 720 O O . LYS A 1 86 ? 8.864 -10.804 -37.444 1.00 83.31 86 LYS A O 1
ATOM 725 N N . ILE A 1 87 ? 8.123 -11.003 -39.560 1.00 86.31 87 ILE A N 1
ATOM 726 C CA . ILE A 1 87 ? 9.319 -11.697 -40.079 1.00 86.31 87 ILE A CA 1
ATOM 727 C C . ILE A 1 87 ? 10.549 -10.794 -39.961 1.00 86.31 87 ILE A C 1
ATOM 729 O O . ILE A 1 87 ? 11.593 -11.210 -39.457 1.00 86.31 87 ILE A O 1
ATOM 733 N N . ASP A 1 88 ? 10.415 -9.553 -40.424 1.00 81.50 88 ASP A N 1
ATOM 734 C CA . ASP A 1 88 ? 11.505 -8.581 -40.421 1.00 81.50 88 ASP A CA 1
ATOM 735 C C . ASP A 1 88 ? 11.837 -8.156 -38.992 1.00 81.50 88 ASP A C 1
ATOM 737 O O . ASP A 1 88 ? 13.011 -8.081 -38.632 1.00 81.50 88 ASP A O 1
ATOM 741 N N . LEU A 1 89 ? 10.815 -7.988 -38.147 1.00 82.69 89 LEU A N 1
ATOM 742 C CA . LEU A 1 89 ? 11.000 -7.693 -36.734 1.00 82.69 89 LEU A CA 1
ATOM 743 C C . LEU A 1 89 ? 11.735 -8.823 -35.997 1.00 82.69 89 LEU A C 1
ATOM 745 O O . LEU A 1 89 ? 12.691 -8.548 -35.280 1.00 82.69 89 LEU A O 1
ATOM 749 N N . ALA A 1 90 ? 11.350 -10.088 -36.188 1.00 83.75 90 ALA A N 1
ATOM 750 C CA . ALA A 1 90 ? 12.034 -11.220 -35.561 1.00 83.75 90 ALA A CA 1
ATOM 751 C C . ALA A 1 90 ? 13.515 -11.276 -35.971 1.00 83.75 90 ALA A C 1
ATOM 753 O O . ALA A 1 90 ? 14.396 -11.416 -35.122 1.00 83.75 90 ALA A O 1
ATOM 754 N N . LYS A 1 91 ? 13.812 -11.093 -37.267 1.00 82.12 91 LYS A N 1
ATOM 755 C CA . LYS A 1 91 ? 15.195 -11.010 -37.768 1.00 82.12 91 LYS A CA 1
ATOM 756 C C . LYS A 1 91 ? 15.958 -9.841 -37.149 1.00 82.12 91 LYS A C 1
ATOM 758 O O . LYS A 1 91 ? 17.104 -10.019 -36.742 1.00 82.12 91 LYS A O 1
ATOM 763 N N . PHE A 1 92 ? 15.332 -8.669 -37.070 1.00 82.19 92 PHE A N 1
ATOM 764 C CA . PHE A 1 92 ? 15.911 -7.469 -36.473 1.00 82.19 92 PHE A CA 1
ATOM 765 C C . PHE A 1 92 ? 16.267 -7.698 -34.999 1.00 82.19 92 PHE A C 1
ATOM 767 O O . PHE A 1 92 ? 17.427 -7.559 -34.615 1.00 82.19 92 PHE A O 1
ATOM 774 N N . LEU A 1 93 ? 15.303 -8.143 -34.192 1.00 82.69 93 LEU A N 1
ATOM 775 C CA . LEU A 1 93 ? 15.491 -8.404 -32.766 1.00 82.69 93 LEU A CA 1
ATOM 776 C C . LEU A 1 93 ? 16.560 -9.470 -32.510 1.00 82.69 93 LEU A C 1
ATOM 778 O O . LEU A 1 93 ? 17.401 -9.315 -31.628 1.00 82.69 93 LEU A O 1
ATOM 782 N N . ASN A 1 94 ? 16.588 -10.532 -33.313 1.00 82.06 94 ASN A N 1
ATOM 783 C CA . ASN A 1 94 ? 17.605 -11.572 -33.182 1.00 82.06 94 ASN A CA 1
ATOM 784 C C . ASN A 1 94 ? 18.999 -11.078 -33.554 1.00 82.06 94 ASN A C 1
ATOM 786 O O . ASN A 1 94 ? 19.964 -11.459 -32.901 1.00 82.06 94 ASN A O 1
ATOM 790 N N . LYS A 1 95 ? 19.112 -10.237 -34.585 1.00 79.06 95 LYS A N 1
ATOM 791 C CA . LYS A 1 95 ? 20.398 -9.695 -35.025 1.00 79.06 95 LYS A CA 1
ATOM 792 C C . LYS A 1 95 ? 20.981 -8.711 -34.014 1.00 79.06 95 LYS A C 1
ATOM 794 O O . LYS A 1 95 ? 22.171 -8.779 -33.736 1.00 79.06 95 LYS A O 1
ATOM 799 N N . PHE A 1 96 ? 20.165 -7.789 -33.507 1.00 75.44 96 PHE A N 1
ATOM 800 C CA . PHE A 1 96 ? 20.653 -6.670 -32.697 1.00 75.44 96 PHE A CA 1
ATOM 801 C C . PHE A 1 96 ? 20.595 -6.927 -31.190 1.00 75.44 96 PHE A C 1
ATOM 803 O O . PHE A 1 96 ? 21.423 -6.393 -30.463 1.00 75.44 96 PHE A O 1
ATOM 810 N N . LEU A 1 97 ? 19.664 -7.763 -30.720 1.00 78.06 97 LEU A N 1
ATOM 811 C CA . LEU A 1 97 ? 19.460 -8.047 -29.294 1.00 78.06 97 LEU A CA 1
ATOM 812 C C . LEU A 1 97 ? 19.676 -9.527 -28.934 1.00 78.06 97 LEU A C 1
ATOM 814 O O . LEU A 1 97 ? 19.546 -9.902 -27.775 1.00 78.06 97 LEU A O 1
ATOM 818 N N . SER A 1 98 ? 20.012 -10.386 -29.907 1.00 83.56 98 SER A N 1
ATOM 819 C CA . SER A 1 98 ? 20.291 -11.819 -29.693 1.00 83.56 98 SER A CA 1
ATOM 820 C C . SER A 1 98 ? 19.155 -12.614 -29.024 1.00 83.56 98 SER A C 1
ATOM 822 O O . SER A 1 98 ? 19.409 -13.637 -28.388 1.00 83.56 98 SER A O 1
ATOM 824 N N . LEU A 1 99 ? 17.893 -12.192 -29.194 1.00 77.00 99 LEU A N 1
ATOM 825 C CA . LEU A 1 99 ? 16.737 -12.765 -28.479 1.00 77.00 99 LEU A CA 1
ATOM 826 C C . LEU A 1 99 ? 16.317 -14.181 -28.936 1.00 77.00 99 LEU A C 1
ATOM 828 O O . LEU A 1 99 ? 15.540 -14.831 -28.244 1.00 77.00 99 LEU A O 1
ATOM 832 N N . LYS A 1 100 ? 16.828 -14.678 -30.074 1.00 85.56 100 LYS A N 1
ATOM 833 C CA . LYS A 1 100 ? 16.535 -16.010 -30.660 1.00 85.56 100 LYS A CA 1
ATOM 834 C C . LYS A 1 100 ? 15.033 -16.334 -30.821 1.00 85.56 100 LYS A C 1
ATOM 836 O O . LYS A 1 100 ? 14.635 -17.489 -30.706 1.00 85.56 100 LYS A O 1
ATOM 841 N N . ILE A 1 101 ? 14.212 -15.334 -31.127 1.00 84.44 101 ILE A N 1
ATOM 842 C CA . ILE A 1 101 ? 12.757 -15.440 -31.297 1.00 84.44 101 ILE A CA 1
ATOM 843 C C . ILE A 1 101 ? 12.411 -15.945 -32.701 1.00 84.44 101 ILE A C 1
ATOM 845 O O . ILE A 1 101 ? 12.909 -15.411 -33.697 1.00 84.44 101 ILE A O 1
ATOM 849 N N . LYS A 1 102 ? 11.517 -16.931 -32.812 1.00 89.44 102 LYS A N 1
ATOM 850 C CA . LYS A 1 102 ? 10.957 -17.339 -34.110 1.00 89.44 102 LYS A CA 1
ATOM 851 C C . LYS A 1 102 ? 9.780 -16.445 -34.493 1.00 89.44 102 LYS A C 1
ATOM 853 O O . LYS A 1 102 ? 9.018 -16.000 -33.642 1.00 89.44 102 LYS A O 1
ATOM 858 N N . THR A 1 103 ? 9.583 -16.202 -35.787 1.00 88.50 103 THR A N 1
ATOM 859 C CA . THR A 1 103 ? 8.491 -15.340 -36.278 1.00 88.50 103 THR A CA 1
ATOM 860 C C . THR A 1 103 ? 7.122 -15.786 -35.763 1.00 88.50 103 THR A C 1
ATOM 862 O O . THR A 1 103 ? 6.284 -14.960 -35.400 1.00 88.50 103 THR A O 1
ATOM 865 N N . GLU A 1 104 ? 6.890 -17.097 -35.722 1.00 88.81 104 GLU A N 1
ATOM 866 C CA . GLU A 1 104 ? 5.618 -17.703 -35.332 1.00 88.81 104 GLU A CA 1
ATOM 867 C C . GLU A 1 104 ? 5.315 -17.480 -33.850 1.00 88.81 104 GLU A C 1
ATOM 869 O O . GLU A 1 104 ? 4.153 -17.577 -33.454 1.00 88.81 104 GLU A O 1
ATOM 874 N N . GLU A 1 105 ? 6.332 -17.160 -33.050 1.00 88.31 105 GLU A N 1
ATOM 875 C CA . GLU A 1 105 ? 6.229 -16.858 -31.626 1.00 88.31 105 GLU A CA 1
ATOM 876 C C . GLU A 1 105 ? 5.831 -15.399 -31.377 1.00 88.31 105 GLU A C 1
ATOM 878 O O . GLU A 1 105 ? 5.453 -15.073 -30.262 1.00 88.31 105 GLU A O 1
ATOM 883 N N . LEU A 1 106 ? 5.844 -14.512 -32.377 1.00 89.12 106 LEU A N 1
ATOM 884 C CA . LEU A 1 106 ? 5.430 -13.120 -32.189 1.00 89.12 106 LEU A CA 1
ATOM 885 C C . LEU A 1 106 ? 3.920 -12.939 -32.395 1.00 89.12 106 LEU A C 1
ATOM 887 O O . LEU A 1 106 ? 3.368 -13.144 -33.483 1.00 89.12 106 LEU A O 1
ATOM 891 N N . GLU A 1 107 ? 3.235 -12.461 -31.363 1.00 88.81 107 GLU A N 1
ATOM 892 C CA . GLU A 1 107 ? 1.839 -12.023 -31.399 1.00 88.81 107 GLU A CA 1
ATOM 893 C C . GLU A 1 107 ? 1.751 -10.521 -31.182 1.00 88.81 107 GLU A C 1
ATOM 895 O O . GLU A 1 107 ? 2.335 -9.993 -30.247 1.00 88.81 107 GLU A O 1
ATOM 900 N N . LYS A 1 108 ? 1.021 -9.810 -32.045 1.00 86.62 108 LYS A N 1
ATOM 901 C CA . LYS A 1 108 ? 0.819 -8.375 -31.847 1.00 86.62 108 LYS A CA 1
ATOM 902 C C . LYS A 1 108 ? -0.140 -8.188 -30.673 1.00 86.62 108 LYS A C 1
ATOM 904 O O . LYS A 1 108 ? -1.218 -8.783 -30.680 1.00 86.62 108 LYS A O 1
ATOM 909 N N . TYR A 1 109 ? 0.253 -7.397 -29.684 1.00 82.75 109 TYR A N 1
ATOM 910 C CA . TYR A 1 109 ? -0.534 -7.186 -28.477 1.00 82.75 109 TYR A CA 1
ATOM 911 C C . TYR A 1 109 ? -1.296 -5.866 -28.590 1.00 82.75 109 TYR A C 1
ATOM 913 O O . TYR A 1 109 ? -0.726 -4.789 -28.461 1.00 82.75 109 TYR A O 1
ATOM 921 N N . ASN A 1 110 ? -2.593 -5.966 -28.885 1.00 69.56 110 ASN A N 1
ATOM 922 C CA . ASN A 1 110 ? -3.484 -4.827 -29.104 1.00 69.56 110 ASN A CA 1
ATOM 923 C C . ASN A 1 110 ? -4.624 -4.858 -28.070 1.00 69.56 110 ASN A C 1
ATOM 925 O O . ASN A 1 110 ? -5.775 -5.087 -28.444 1.00 69.56 110 ASN A O 1
ATOM 929 N N . ASN A 1 111 ? -4.340 -4.686 -26.776 1.00 60.69 111 ASN A N 1
ATOM 930 C CA . ASN A 1 111 ? -5.428 -4.573 -25.800 1.00 60.69 111 ASN A CA 1
ATOM 931 C C . ASN A 1 111 ? -6.161 -3.231 -26.010 1.00 60.69 111 ASN A C 1
ATOM 933 O O . ASN A 1 111 ? -5.520 -2.196 -26.194 1.00 60.69 111 ASN A O 1
ATOM 937 N N . SER A 1 112 ? -7.496 -3.227 -26.026 1.00 54.84 112 SER A N 1
ATOM 938 C CA . SER A 1 112 ? -8.306 -2.012 -26.201 1.00 54.84 112 SER A CA 1
ATOM 939 C C . SER A 1 112 ? -8.054 -0.977 -25.103 1.00 54.84 112 SER A C 1
ATOM 941 O O . SER A 1 112 ? -8.094 0.216 -25.389 1.00 54.84 112 SER A O 1
ATOM 943 N N . TYR A 1 113 ? -7.751 -1.430 -23.883 1.00 52.34 113 TYR A N 1
ATOM 944 C CA . TYR A 1 113 ? -7.445 -0.575 -22.733 1.00 52.34 113 TYR A CA 1
ATOM 945 C C . TYR A 1 113 ? -6.095 0.143 -22.881 1.00 52.34 113 TYR A C 1
ATOM 947 O O . TYR A 1 113 ? -6.019 1.367 -22.778 1.00 52.34 113 TYR A O 1
ATOM 955 N N . ILE A 1 114 ? -5.058 -0.610 -23.263 1.00 57.47 114 ILE A N 1
ATOM 956 C CA . ILE A 1 114 ? -3.749 -0.082 -23.674 1.00 57.47 114 ILE A CA 1
ATOM 957 C C . ILE A 1 114 ? -3.959 0.907 -24.823 1.00 57.47 114 ILE A C 1
ATOM 959 O O . ILE A 1 114 ? -3.637 2.080 -24.713 1.00 57.47 114 ILE A O 1
ATOM 963 N N . ASN A 1 115 ? -4.649 0.513 -25.889 1.00 55.66 115 ASN A N 1
ATOM 964 C CA . ASN A 1 115 ? -4.893 1.401 -27.024 1.00 55.66 115 ASN A CA 1
ATOM 965 C C . ASN A 1 115 ? -5.640 2.705 -26.672 1.00 55.66 115 ASN A C 1
ATOM 967 O O . ASN A 1 115 ? -5.532 3.652 -27.439 1.00 55.66 115 ASN A O 1
ATOM 971 N N . GLN A 1 116 ? -6.390 2.806 -25.568 1.00 56.84 116 GLN A N 1
ATOM 972 C CA . GLN A 1 116 ? -7.002 4.073 -25.137 1.00 56.84 116 GLN A CA 1
ATOM 973 C C . GLN A 1 116 ? -6.008 4.994 -24.415 1.00 56.84 116 GLN A C 1
ATOM 975 O O . GLN A 1 116 ? -5.956 6.179 -24.738 1.00 56.84 116 GLN A O 1
ATOM 980 N N . ARG A 1 117 ? -5.189 4.466 -23.494 1.00 53.00 117 ARG A N 1
ATOM 981 C CA . ARG A 1 117 ? -4.166 5.254 -22.775 1.00 53.00 117 ARG A CA 1
ATOM 982 C C . ARG A 1 117 ? -2.955 5.593 -23.653 1.00 53.00 117 ARG A C 1
ATOM 984 O O . ARG A 1 117 ? -2.426 6.701 -23.581 1.00 53.00 117 ARG A O 1
ATOM 991 N N . PHE A 1 118 ? -2.610 4.692 -24.570 1.00 55.12 118 PHE A N 1
ATOM 992 C CA . PHE A 1 118 ? -1.555 4.849 -25.570 1.00 55.12 118 PHE A CA 1
ATOM 993 C C . PHE A 1 118 ? -2.004 5.600 -26.838 1.00 55.12 118 PHE A C 1
ATOM 995 O O . PHE A 1 118 ? -1.176 6.052 -27.614 1.00 55.12 118 PHE A O 1
ATOM 1002 N N . LYS A 1 119 ? -3.303 5.823 -27.085 1.00 51.34 119 LYS A N 1
ATOM 1003 C CA . LYS A 1 119 ? -3.734 6.635 -28.249 1.00 51.34 119 LYS A CA 1
ATOM 1004 C C . LYS A 1 119 ? -3.236 8.080 -28.190 1.00 51.34 119 LYS A C 1
ATOM 1006 O O . LYS A 1 119 ? -3.031 8.689 -29.235 1.00 51.34 119 LYS A O 1
ATOM 1011 N N . ASN A 1 120 ? -3.025 8.595 -26.979 1.00 47.44 120 ASN A N 1
ATOM 1012 C CA . ASN A 1 120 ? -2.520 9.945 -26.729 1.00 47.44 120 ASN A CA 1
ATOM 1013 C C . ASN A 1 120 ? -1.004 9.982 -26.470 1.00 47.44 120 ASN A C 1
ATOM 1015 O O . ASN A 1 120 ? -0.453 11.052 -26.230 1.00 47.44 120 ASN A O 1
ATOM 1019 N N . ARG A 1 121 ? -0.335 8.824 -26.452 1.00 53.19 121 ARG A N 1
ATOM 1020 C CA . ARG A 1 121 ? 1.059 8.659 -26.030 1.00 53.19 121 ARG A CA 1
ATOM 1021 C C . ARG A 1 121 ? 1.726 7.736 -27.040 1.00 53.19 121 ARG A C 1
ATOM 1023 O O . ARG A 1 121 ? 1.369 6.576 -27.084 1.00 53.19 121 ARG A O 1
ATOM 1030 N N . GLU A 1 122 ? 2.622 8.269 -27.862 1.00 53.47 122 GLU A N 1
ATOM 1031 C CA . GLU A 1 122 ? 3.114 7.751 -29.156 1.00 53.47 122 GLU A CA 1
ATOM 1032 C C . GLU A 1 122 ? 3.743 6.335 -29.196 1.00 53.47 122 GLU A C 1
ATOM 1034 O O . GLU A 1 122 ? 4.667 6.123 -29.967 1.00 53.47 122 GLU A O 1
ATOM 1039 N N . ALA A 1 123 ? 3.257 5.333 -28.459 1.00 56.94 123 ALA A N 1
ATOM 1040 C CA . ALA A 1 123 ? 3.815 3.996 -28.548 1.00 56.94 123 ALA A CA 1
ATOM 1041 C C . ALA A 1 123 ? 3.615 3.391 -29.927 1.00 56.94 123 ALA A C 1
ATOM 1043 O O . ALA A 1 123 ? 2.496 3.344 -30.462 1.00 56.94 123 ALA A O 1
ATOM 1044 N N . ASP A 1 124 ? 4.708 2.926 -30.523 1.00 66.12 124 ASP A N 1
ATOM 1045 C CA . ASP A 1 124 ? 4.688 2.508 -31.915 1.00 66.12 124 ASP A CA 1
ATOM 1046 C C . ASP A 1 124 ? 4.142 1.101 -32.085 1.00 66.12 124 ASP A C 1
ATOM 1048 O O . ASP A 1 124 ? 3.149 0.924 -32.806 1.00 66.12 124 ASP A O 1
ATOM 1052 N N . VAL A 1 125 ? 4.732 0.098 -31.422 1.00 79.50 125 VAL A N 1
ATOM 1053 C CA . VAL A 1 125 ? 4.223 -1.279 -31.481 1.00 79.50 125 VAL A CA 1
ATOM 1054 C C . VAL A 1 125 ? 4.546 -2.083 -30.219 1.00 79.50 125 VAL A C 1
ATOM 1056 O O . VAL A 1 125 ? 5.679 -2.094 -29.747 1.00 79.50 125 VAL A O 1
ATOM 1059 N N . VAL A 1 126 ? 3.565 -2.862 -29.745 1.00 86.69 126 VAL A N 1
ATOM 1060 C CA . VAL A 1 126 ? 3.760 -3.879 -28.703 1.00 86.69 126 VAL A CA 1
ATOM 1061 C C . VAL A 1 126 ? 3.556 -5.278 -29.282 1.00 86.69 126 VAL A C 1
ATOM 1063 O O . VAL A 1 126 ? 2.540 -5.577 -29.922 1.00 86.69 126 VAL A O 1
ATOM 1066 N N . TYR A 1 127 ? 4.523 -6.157 -29.038 1.00 88.62 127 TYR A N 1
ATOM 1067 C CA . TYR A 1 127 ? 4.415 -7.586 -29.314 1.00 88.62 127 TYR A CA 1
ATOM 1068 C C . TYR A 1 127 ? 4.480 -8.395 -28.037 1.00 88.62 127 TYR A C 1
ATOM 1070 O O . TYR A 1 127 ? 4.962 -7.942 -27.009 1.00 88.62 127 TYR A O 1
ATOM 1078 N N . ARG A 1 128 ? 4.029 -9.632 -28.130 1.00 89.19 128 ARG A N 1
ATOM 1079 C CA . ARG A 1 128 ? 4.138 -10.640 -27.097 1.00 89.19 128 ARG A CA 1
ATOM 1080 C C . ARG A 1 128 ? 4.765 -11.892 -27.680 1.00 89.19 128 ARG A C 1
ATOM 1082 O O . ARG A 1 128 ? 4.462 -12.261 -28.815 1.00 89.19 128 ARG A O 1
ATOM 1089 N N . ILE A 1 129 ? 5.604 -12.550 -26.894 1.00 88.06 129 ILE A N 1
ATOM 1090 C CA . ILE A 1 129 ? 6.156 -13.859 -27.235 1.00 88.06 129 ILE A CA 1
ATOM 1091 C C . ILE A 1 129 ? 5.144 -14.932 -26.811 1.00 88.06 129 ILE A C 1
ATOM 1093 O O . ILE A 1 129 ? 4.744 -14.995 -25.654 1.00 88.06 129 ILE A O 1
ATOM 1097 N N . LYS A 1 130 ? 4.694 -15.776 -27.741 1.00 79.31 130 LYS A N 1
ATOM 1098 C CA . LYS A 1 130 ? 3.708 -16.835 -27.493 1.00 79.31 130 LYS A CA 1
ATOM 1099 C C . LYS A 1 130 ? 4.142 -17.736 -26.350 1.00 79.31 130 LYS A C 1
ATOM 1101 O O . LYS A 1 130 ? 5.308 -18.103 -26.240 1.00 79.31 130 LYS A O 1
ATOM 1106 N N . ASN A 1 131 ? 3.166 -18.141 -25.542 1.00 73.31 131 ASN A N 1
ATOM 1107 C CA . ASN A 1 131 ? 3.350 -19.032 -24.392 1.00 73.31 131 ASN A CA 1
ATOM 1108 C C . ASN A 1 131 ? 4.329 -18.499 -23.331 1.00 73.31 131 ASN A C 1
ATOM 1110 O O . ASN A 1 131 ? 4.711 -19.232 -22.423 1.00 73.31 131 ASN A O 1
ATOM 1114 N N . GLN A 1 132 ? 4.697 -17.221 -23.420 1.00 77.94 132 GLN A N 1
ATOM 1115 C CA . GLN A 1 132 ? 5.455 -16.494 -22.419 1.00 77.94 132 GLN A CA 1
ATOM 1116 C C . GLN A 1 132 ? 4.670 -15.222 -22.097 1.00 77.94 132 GLN A C 1
ATOM 1118 O O . GLN A 1 132 ? 4.100 -14.592 -22.986 1.00 77.94 132 GLN A O 1
ATOM 1123 N N . ASN A 1 133 ? 4.628 -14.805 -20.834 1.00 81.12 133 ASN A N 1
ATOM 1124 C CA . ASN A 1 133 ? 4.063 -13.496 -20.500 1.00 81.12 133 ASN A CA 1
ATOM 1125 C C . ASN A 1 133 ? 5.134 -12.403 -20.678 1.00 81.12 133 ASN A C 1
ATOM 1127 O O . ASN A 1 133 ? 5.366 -11.600 -19.786 1.00 81.12 133 ASN A O 1
ATOM 1131 N N . ILE A 1 134 ? 5.855 -12.436 -21.809 1.00 87.69 134 ILE A N 1
ATOM 1132 C CA . ILE A 1 134 ? 6.917 -11.482 -22.156 1.00 87.69 134 ILE A CA 1
ATOM 1133 C C . ILE A 1 134 ? 6.437 -10.604 -23.306 1.00 87.69 134 ILE A C 1
ATOM 1135 O O . ILE A 1 134 ? 6.071 -11.102 -24.375 1.00 87.69 134 ILE A O 1
ATOM 1139 N N . PHE A 1 135 ? 6.484 -9.298 -23.081 1.00 89.31 135 PHE A N 1
ATOM 1140 C CA . PHE A 1 135 ? 6.069 -8.259 -24.004 1.00 89.31 135 PHE A CA 1
ATOM 1141 C C . PHE A 1 135 ? 7.285 -7.482 -24.498 1.00 89.31 135 PHE A C 1
ATOM 1143 O O . PHE A 1 135 ? 8.196 -7.177 -23.738 1.00 89.31 135 PHE A O 1
ATOM 1150 N N . LEU A 1 136 ? 7.293 -7.162 -25.782 1.00 88.81 136 LEU A N 1
ATOM 1151 C CA . LEU A 1 136 ? 8.291 -6.342 -26.448 1.00 88.81 136 LEU A CA 1
ATOM 1152 C C . LEU A 1 136 ? 7.630 -4.996 -26.731 1.00 88.81 136 LEU A C 1
ATOM 1154 O O . LEU A 1 136 ? 6.743 -4.922 -27.584 1.00 88.81 136 LEU A O 1
ATOM 1158 N N . LEU A 1 137 ? 8.029 -3.969 -25.990 1.00 88.00 137 LEU A N 1
ATOM 1159 C CA . LEU A 1 137 ? 7.578 -2.595 -26.187 1.00 88.00 137 LEU A CA 1
ATOM 1160 C C . LEU A 1 137 ? 8.594 -1.900 -27.088 1.00 88.00 137 LEU A C 1
ATOM 1162 O O . LEU A 1 137 ? 9.750 -1.769 -26.699 1.00 88.00 137 LEU A O 1
ATOM 1166 N N . ILE A 1 138 ? 8.181 -1.494 -28.287 1.00 85.50 138 ILE A N 1
ATOM 1167 C CA . ILE A 1 138 ? 9.076 -0.886 -29.271 1.00 85.50 138 ILE A CA 1
ATOM 1168 C C . ILE A 1 138 ? 8.604 0.534 -29.563 1.00 85.50 138 ILE A C 1
ATOM 1170 O O . ILE A 1 138 ? 7.516 0.728 -30.106 1.00 85.50 138 ILE A O 1
ATOM 1174 N N . GLU A 1 139 ? 9.468 1.491 -29.242 1.00 82.75 139 GLU A N 1
ATOM 1175 C CA . GLU A 1 139 ? 9.285 2.928 -29.444 1.00 82.75 139 GLU A CA 1
ATOM 1176 C C . GLU A 1 139 ? 10.238 3.428 -30.523 1.00 82.75 139 GLU A C 1
ATOM 1178 O O . GLU A 1 139 ? 11.441 3.186 -30.436 1.00 82.75 139 GLU A O 1
ATOM 1183 N N . HIS A 1 140 ? 9.745 4.147 -31.524 1.00 81.88 140 HIS A N 1
ATOM 1184 C CA . HIS A 1 140 ? 10.581 4.837 -32.495 1.00 81.88 140 HIS A CA 1
ATOM 1185 C C . HIS A 1 140 ? 10.762 6.306 -32.092 1.00 81.88 140 HIS A C 1
ATOM 1187 O O . HIS A 1 140 ? 9.850 6.958 -31.593 1.00 81.88 140 HIS A O 1
ATOM 1193 N N . GLN A 1 141 ? 11.974 6.835 -32.271 1.00 74.75 141 GLN A N 1
ATOM 1194 C CA . GLN A 1 141 ? 12.294 8.227 -31.959 1.00 74.75 141 GLN A CA 1
ATOM 1195 C C . GLN A 1 141 ? 13.129 8.852 -33.074 1.00 74.75 141 GLN A C 1
ATOM 1197 O O . GLN A 1 141 ? 14.224 8.395 -33.400 1.00 74.75 141 GLN A O 1
ATOM 1202 N N . THR A 1 142 ? 12.646 9.961 -33.627 1.00 73.31 142 THR A N 1
ATOM 1203 C CA . THR A 1 142 ? 13.388 10.774 -34.608 1.00 73.31 142 THR A CA 1
ATOM 1204 C C . THR A 1 142 ? 14.160 11.925 -33.963 1.00 73.31 142 THR A C 1
ATOM 1206 O O . THR A 1 142 ? 15.006 12.554 -34.605 1.00 73.31 142 THR A O 1
ATOM 1209 N N . LYS A 1 143 ? 13.893 12.204 -32.682 1.00 79.38 143 LYS A N 1
ATOM 1210 C CA . LYS A 1 143 ? 14.525 13.256 -31.881 1.00 79.38 143 LYS A CA 1
ATOM 1211 C C . LYS A 1 143 ? 14.901 12.719 -30.507 1.00 79.38 143 LYS A C 1
ATOM 1213 O O . LYS A 1 143 ? 14.377 11.710 -30.054 1.00 79.38 143 LYS A O 1
ATOM 1218 N N . ILE A 1 144 ? 15.836 13.402 -29.859 1.00 79.81 144 ILE A N 1
ATOM 1219 C CA . ILE A 1 144 ? 16.229 13.071 -28.495 1.00 79.81 144 ILE A CA 1
ATOM 1220 C C . ILE A 1 144 ? 15.184 13.651 -27.542 1.00 79.81 144 ILE A C 1
ATOM 1222 O O . ILE A 1 144 ? 15.106 14.868 -27.377 1.00 79.81 144 ILE A O 1
ATOM 1226 N N . ASP A 1 145 ? 14.406 12.778 -26.908 1.00 80.12 145 ASP A N 1
ATOM 1227 C CA . ASP A 1 145 ? 13.517 13.129 -25.804 1.00 80.12 145 ASP A CA 1
ATOM 1228 C C . ASP A 1 145 ? 14.143 12.663 -24.477 1.00 80.12 145 ASP A C 1
ATOM 1230 O O . ASP A 1 145 ? 14.324 11.474 -24.215 1.00 80.12 145 ASP A O 1
ATOM 1234 N N . LYS A 1 146 ? 14.490 13.628 -23.616 1.00 79.44 146 LYS A N 1
ATOM 1235 C CA . LYS A 1 146 ? 15.117 13.368 -22.310 1.00 79.44 146 LYS A CA 1
ATOM 1236 C C . LYS A 1 146 ? 14.204 12.587 -21.357 1.00 79.44 146 LYS A C 1
ATOM 1238 O O . LYS A 1 146 ? 14.700 12.015 -20.393 1.00 79.44 146 LYS A O 1
ATOM 1243 N N . LYS A 1 147 ? 12.890 12.558 -21.606 1.00 80.25 147 LYS A N 1
ATOM 1244 C CA . LYS A 1 147 ? 11.905 11.835 -20.789 1.00 80.25 147 LYS A CA 1
ATOM 1245 C C . LYS A 1 147 ? 11.712 10.380 -21.223 1.00 80.25 147 LYS A C 1
ATOM 1247 O O . LYS A 1 147 ? 10.988 9.656 -20.542 1.00 80.25 147 LYS A O 1
ATOM 1252 N N . MET A 1 148 ? 12.346 9.928 -22.309 1.00 81.31 148 MET A N 1
ATOM 1253 C CA . MET A 1 148 ? 12.133 8.579 -22.855 1.00 81.31 148 MET A CA 1
ATOM 1254 C C . MET A 1 148 ? 12.324 7.434 -21.852 1.00 81.31 148 MET A C 1
ATOM 1256 O O . MET A 1 148 ? 11.462 6.557 -21.830 1.00 81.31 148 MET A O 1
ATOM 1260 N N . PRO A 1 149 ? 13.349 7.427 -20.977 1.00 81.44 149 PRO A N 1
ATOM 1261 C CA . PRO A 1 149 ? 13.489 6.371 -19.972 1.00 81.44 149 PRO A CA 1
ATOM 1262 C C . PRO A 1 149 ? 12.279 6.275 -19.026 1.00 81.44 149 PRO A C 1
ATOM 1264 O O . PRO A 1 149 ? 11.794 5.183 -18.741 1.00 81.44 149 PRO A O 1
ATOM 1267 N N . ILE A 1 150 ? 11.735 7.421 -18.599 1.00 79.19 150 ILE A N 1
ATOM 1268 C CA . ILE A 1 150 ? 10.550 7.486 -17.729 1.00 79.19 150 ILE A CA 1
ATOM 1269 C C . ILE A 1 150 ? 9.300 7.035 -18.495 1.00 79.19 150 ILE A C 1
ATOM 1271 O O . ILE A 1 150 ? 8.527 6.229 -17.984 1.00 79.19 150 ILE A O 1
ATOM 1275 N N . ARG A 1 151 ? 9.132 7.477 -19.749 1.00 78.69 151 ARG A N 1
ATOM 1276 C CA . ARG A 1 151 ? 8.016 7.046 -20.613 1.00 78.69 151 ARG A CA 1
ATOM 1277 C C . ARG A 1 151 ? 7.999 5.528 -20.809 1.00 78.69 151 ARG A C 1
ATOM 1279 O O . ARG A 1 151 ? 6.940 4.917 -20.716 1.00 78.69 151 ARG A O 1
ATOM 1286 N N . LEU A 1 152 ? 9.161 4.908 -21.029 1.00 79.62 152 LEU A N 1
ATOM 1287 C CA . LEU A 1 152 ? 9.272 3.450 -21.156 1.00 79.62 152 LEU A CA 1
ATOM 1288 C C . LEU A 1 152 ? 8.885 2.725 -19.867 1.00 79.62 152 LEU A C 1
ATOM 1290 O O . LEU A 1 152 ? 8.253 1.672 -19.946 1.00 79.62 152 LEU A O 1
ATOM 1294 N N . LEU A 1 153 ? 9.240 3.267 -18.698 1.00 82.44 153 LEU A N 1
ATOM 1295 C CA . LEU A 1 153 ? 8.838 2.706 -17.407 1.00 82.44 153 LEU A CA 1
ATOM 1296 C C . LEU A 1 153 ? 7.317 2.782 -17.211 1.00 82.44 153 LEU A C 1
ATOM 1298 O O . LEU A 1 153 ? 6.703 1.788 -16.818 1.00 82.44 153 LEU A O 1
ATOM 1302 N N . GLU A 1 154 ? 6.704 3.923 -17.537 1.00 80.06 154 GLU A N 1
ATOM 1303 C CA . GLU A 1 154 ? 5.245 4.095 -17.507 1.00 80.06 154 GLU A CA 1
ATOM 1304 C C . GLU A 1 154 ? 4.555 3.075 -18.421 1.00 80.06 154 GLU A C 1
ATOM 1306 O O . GLU A 1 154 ? 3.724 2.291 -17.966 1.00 80.06 154 GLU A O 1
ATOM 1311 N N . TYR A 1 155 ? 4.958 3.012 -19.693 1.00 82.38 155 TYR A N 1
ATOM 1312 C CA . TYR A 1 155 ? 4.382 2.088 -20.672 1.00 82.38 155 TYR A CA 1
ATOM 1313 C C . TYR A 1 155 ? 4.563 0.626 -20.266 1.00 82.38 155 TYR A C 1
ATOM 1315 O O . TYR A 1 155 ? 3.646 -0.183 -20.407 1.00 82.38 155 TYR A O 1
ATOM 1323 N N . SER A 1 156 ? 5.737 0.280 -19.736 1.00 84.12 156 SER A N 1
ATOM 1324 C CA . SER A 1 156 ? 6.011 -1.070 -19.251 1.00 84.12 156 SER A CA 1
ATOM 1325 C C . SER A 1 156 ? 5.084 -1.437 -18.093 1.00 84.12 156 SER A C 1
ATOM 1327 O O . SER A 1 156 ? 4.535 -2.537 -18.082 1.00 84.12 156 SER A O 1
ATOM 1329 N N . THR A 1 157 ? 4.853 -0.512 -17.160 1.00 83.25 157 THR A N 1
ATOM 1330 C CA . THR A 1 157 ? 3.944 -0.715 -16.023 1.00 83.25 157 THR A CA 1
ATOM 1331 C C . THR A 1 157 ? 2.499 -0.889 -16.489 1.00 83.25 157 THR A C 1
ATOM 1333 O O . THR A 1 157 ? 1.837 -1.835 -16.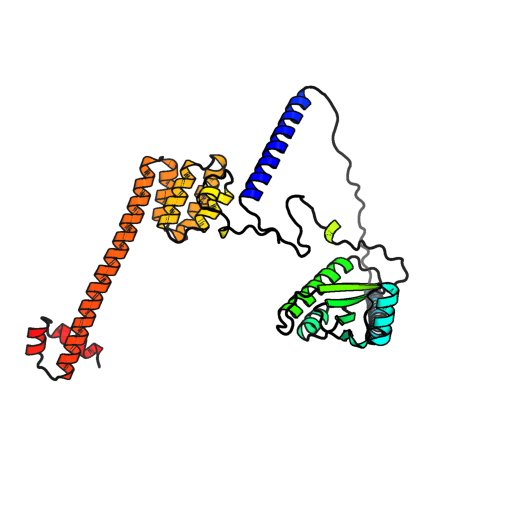071 1.00 83.25 157 THR A O 1
ATOM 1336 N N . GLU A 1 158 ? 2.027 -0.054 -17.421 1.00 82.31 158 GLU A N 1
ATOM 1337 C CA . GLU A 1 158 ? 0.671 -0.161 -17.980 1.00 82.31 158 GLU A CA 1
ATOM 1338 C C . GLU A 1 158 ? 0.446 -1.490 -18.726 1.00 82.31 158 GLU A C 1
ATOM 1340 O O . GLU A 1 158 ? -0.612 -2.112 -18.606 1.00 82.31 158 GLU A O 1
ATOM 1345 N N . ILE A 1 159 ? 1.445 -1.964 -19.481 1.00 83.19 159 ILE A N 1
ATOM 1346 C CA . ILE A 1 159 ? 1.382 -3.270 -20.155 1.00 83.19 159 ILE A CA 1
ATOM 1347 C C . ILE A 1 159 ? 1.317 -4.405 -19.126 1.00 83.19 159 ILE A C 1
ATOM 1349 O O . ILE A 1 159 ? 0.533 -5.337 -19.313 1.00 83.19 159 ILE A O 1
ATOM 1353 N N . MET A 1 160 ? 2.111 -4.334 -18.050 1.00 84.81 160 MET A N 1
ATOM 1354 C CA . MET A 1 160 ? 2.088 -5.327 -16.972 1.00 84.81 160 MET A CA 1
ATOM 1355 C C . MET A 1 160 ? 0.734 -5.356 -16.259 1.00 84.81 160 MET A C 1
ATOM 1357 O O . MET A 1 160 ? 0.159 -6.431 -16.125 1.00 84.81 160 MET A O 1
ATOM 1361 N N . GLU A 1 161 ? 0.197 -4.201 -15.857 1.00 83.19 161 GLU A N 1
ATOM 1362 C CA . GLU A 1 161 ? -1.118 -4.083 -15.210 1.00 83.19 161 GLU A CA 1
ATOM 1363 C C . GLU A 1 161 ? -2.213 -4.700 -16.090 1.00 83.19 161 GLU A C 1
ATOM 1365 O O . GLU A 1 161 ? -2.925 -5.615 -15.675 1.00 83.19 161 GLU A O 1
ATOM 1370 N N . SER A 1 162 ? -2.254 -4.301 -17.363 1.00 81.50 162 SER A N 1
ATOM 1371 C CA . SER A 1 162 ? -3.210 -4.830 -18.332 1.00 81.50 162 SER A CA 1
ATOM 1372 C C . SER A 1 162 ? -3.087 -6.347 -18.537 1.00 81.50 162 SER A C 1
ATOM 1374 O O . SER A 1 162 ? -4.093 -7.028 -18.736 1.00 81.50 162 SER A O 1
ATOM 1376 N N . ALA A 1 163 ? -1.868 -6.889 -18.509 1.00 81.75 163 ALA A N 1
ATOM 1377 C CA . ALA A 1 163 ? -1.631 -8.322 -18.647 1.00 81.75 163 ALA A CA 1
ATOM 1378 C C . ALA A 1 163 ? -1.941 -9.121 -17.365 1.00 81.75 163 ALA A C 1
ATOM 1380 O O . ALA A 1 163 ? -2.217 -10.314 -17.473 1.00 81.75 163 ALA A O 1
ATOM 1381 N N . ILE A 1 164 ? -1.901 -8.501 -16.176 1.00 82.25 164 ILE A N 1
ATOM 1382 C CA . ILE A 1 164 ? -2.335 -9.108 -14.901 1.00 82.25 164 ILE A CA 1
ATOM 1383 C C . ILE A 1 164 ? -3.860 -9.252 -14.871 1.00 82.25 164 ILE A C 1
ATOM 1385 O O . ILE A 1 164 ? -4.379 -10.282 -14.440 1.00 82.25 164 ILE A O 1
ATOM 1389 N N . GLU A 1 165 ? -4.582 -8.232 -15.335 1.00 75.31 165 GLU A N 1
ATOM 1390 C CA . GLU A 1 165 ? -6.047 -8.254 -15.400 1.00 75.31 165 GLU A CA 1
ATOM 1391 C C . GLU A 1 165 ? -6.571 -9.304 -16.396 1.00 75.31 165 GLU A C 1
ATOM 1393 O O . GLU A 1 165 ? -7.627 -9.911 -16.177 1.00 75.31 165 GLU A O 1
ATOM 1398 N N . ASP A 1 166 ? -5.816 -9.575 -17.466 1.00 71.75 166 ASP A N 1
ATOM 1399 C CA . ASP A 1 166 ? -6.093 -10.660 -18.407 1.00 71.75 166 ASP A CA 1
ATOM 1400 C C . ASP A 1 166 ? -5.763 -12.032 -17.779 1.00 71.75 166 ASP A C 1
ATOM 1402 O O . ASP A 1 166 ? -4.677 -12.596 -17.937 1.00 71.75 166 ASP A O 1
ATOM 1406 N N . LYS A 1 167 ? -6.755 -12.611 -17.085 1.00 65.81 167 LYS A N 1
ATOM 1407 C CA . LYS A 1 167 ? -6.694 -13.913 -16.378 1.00 65.81 167 LYS A CA 1
ATOM 1408 C C . LYS A 1 167 ? -6.309 -15.120 -17.251 1.00 65.81 167 LYS A C 1
ATOM 1410 O O . LYS A 1 167 ? -6.230 -16.244 -16.751 1.00 65.81 167 LYS A O 1
ATOM 1415 N N . LYS A 1 168 ? -6.099 -14.933 -18.556 1.00 66.38 168 LYS A N 1
ATOM 1416 C CA . LYS A 1 168 ? -5.685 -15.979 -19.496 1.00 66.38 168 LYS A CA 1
ATOM 1417 C C . LYS A 1 168 ? -4.258 -16.485 -19.245 1.00 66.38 168 LYS A C 1
ATOM 1419 O O . LYS A 1 168 ? -3.926 -17.584 -19.695 1.00 66.38 168 LYS A O 1
ATOM 1424 N N . TYR A 1 169 ? -3.416 -15.739 -18.525 1.00 64.44 169 TYR A N 1
ATOM 1425 C CA . TYR A 1 169 ? -1.997 -16.070 -18.346 1.00 64.44 169 TYR A CA 1
ATOM 1426 C C . TYR A 1 169 ? -1.628 -16.224 -16.865 1.00 64.44 169 TYR A C 1
ATOM 1428 O O . TYR A 1 169 ? -2.003 -15.414 -16.029 1.00 64.44 169 TYR A O 1
ATOM 1436 N N . LYS A 1 170 ? -0.903 -17.302 -16.531 1.00 61.06 170 LYS A N 1
ATOM 1437 C CA . LYS A 1 170 ? -0.622 -17.707 -15.136 1.00 61.06 170 LYS A CA 1
ATOM 1438 C C . LYS A 1 170 ? 0.723 -17.221 -14.583 1.00 61.06 170 LYS A C 1
ATOM 1440 O O . LYS A 1 170 ? 0.991 -17.414 -13.404 1.00 61.06 170 LYS A O 1
ATOM 1445 N N . THR A 1 171 ? 1.586 -16.654 -15.421 1.00 72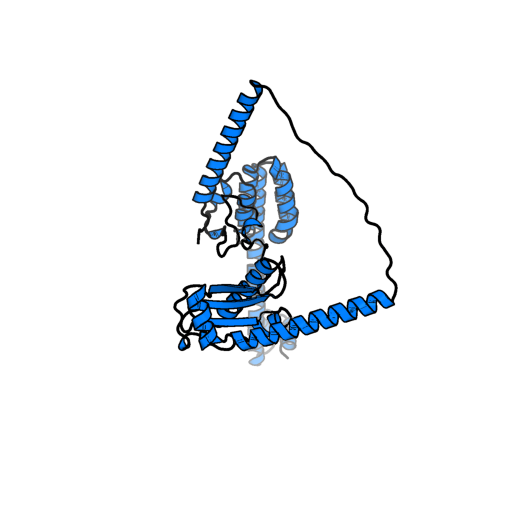.94 171 THR A N 1
ATOM 1446 C CA . THR A 1 171 ? 2.922 -16.178 -15.025 1.00 72.94 171 THR A CA 1
ATOM 1447 C C . THR A 1 171 ? 2.953 -14.657 -14.996 1.00 72.94 171 THR A C 1
ATOM 1449 O O . THR A 1 171 ? 2.318 -14.034 -15.842 1.00 72.94 171 THR A O 1
ATOM 1452 N N . GLU A 1 172 ? 3.732 -14.061 -14.095 1.00 81.12 172 GLU A N 1
ATOM 1453 C CA . GLU A 1 172 ? 3.906 -12.602 -14.008 1.00 81.12 172 GLU A CA 1
ATOM 1454 C C . GLU A 1 172 ? 4.354 -11.997 -15.355 1.00 81.12 172 GLU A C 1
ATOM 1456 O O . GLU A 1 172 ? 5.260 -12.551 -15.996 1.00 81.12 172 GLU A O 1
ATOM 1461 N N . PRO A 1 173 ? 3.730 -10.897 -15.819 1.00 86.44 173 PRO A N 1
ATOM 1462 C CA . PRO A 1 173 ? 4.116 -10.255 -17.066 1.00 86.44 173 PRO A CA 1
ATOM 1463 C C . PRO A 1 173 ? 5.478 -9.573 -16.950 1.00 86.44 173 PRO A C 1
ATOM 1465 O O . PRO A 1 173 ? 5.826 -8.994 -15.926 1.00 86.44 173 PRO A O 1
ATOM 1468 N N . ARG A 1 174 ? 6.247 -9.616 -18.035 1.00 87.44 174 ARG A N 1
ATOM 1469 C CA . ARG A 1 174 ? 7.550 -8.962 -18.165 1.00 87.44 174 ARG A CA 1
ATOM 1470 C C . ARG A 1 174 ? 7.573 -8.143 -19.436 1.00 87.44 174 ARG A C 1
ATOM 1472 O O . ARG A 1 174 ? 7.110 -8.616 -20.468 1.00 87.44 174 ARG A O 1
ATOM 1479 N N . VAL A 1 175 ? 8.156 -6.954 -19.385 1.00 86.94 175 VAL A N 1
ATOM 1480 C CA . VAL A 1 175 ? 8.275 -6.074 -20.551 1.00 86.94 175 VAL A CA 1
ATOM 1481 C C . VAL A 1 175 ? 9.747 -5.848 -20.861 1.00 86.94 175 VAL A C 1
ATOM 1483 O O . VAL A 1 175 ? 10.539 -5.572 -19.964 1.00 86.94 175 VAL A O 1
ATOM 1486 N N . ILE A 1 176 ? 10.108 -5.988 -22.132 1.00 87.12 176 ILE A N 1
ATOM 1487 C CA . ILE A 1 176 ? 11.407 -5.630 -22.692 1.00 87.12 176 ILE A CA 1
ATOM 1488 C C . ILE A 1 176 ? 11.190 -4.337 -23.492 1.00 87.12 176 ILE A C 1
ATOM 1490 O O . ILE A 1 176 ? 10.638 -4.406 -24.597 1.00 87.12 176 ILE A O 1
ATOM 1494 N N . PRO A 1 177 ? 11.553 -3.165 -22.939 1.00 86.00 177 PRO A N 1
ATOM 1495 C CA . PRO A 1 177 ? 11.479 -1.897 -23.651 1.00 86.00 177 PRO A CA 1
ATOM 1496 C C . PRO A 1 177 ? 12.630 -1.767 -24.655 1.00 86.00 177 PRO A C 1
ATOM 1498 O O . PRO A 1 177 ? 13.769 -2.133 -24.371 1.00 86.00 177 PRO A O 1
ATOM 1501 N N . ILE A 1 178 ? 12.328 -1.251 -25.843 1.00 85.94 178 ILE A N 1
ATOM 1502 C CA . ILE A 1 178 ? 13.258 -1.111 -26.963 1.00 85.94 178 ILE A CA 1
ATOM 1503 C C . ILE A 1 178 ? 13.017 0.254 -27.607 1.00 85.94 178 ILE A C 1
ATOM 1505 O O . ILE A 1 178 ? 11.905 0.537 -28.046 1.00 85.94 178 ILE A O 1
ATOM 1509 N N . VAL A 1 179 ? 14.063 1.076 -27.717 1.00 86.06 179 VAL A N 1
ATOM 1510 C CA . VAL A 1 179 ? 14.017 2.341 -28.468 1.00 86.06 179 VAL A CA 1
ATOM 1511 C C . VAL A 1 179 ? 14.742 2.175 -29.798 1.00 86.06 179 VAL A C 1
ATOM 1513 O O . VAL A 1 179 ? 15.932 1.865 -29.839 1.00 86.06 179 VAL A O 1
ATOM 1516 N N . LEU A 1 180 ? 14.033 2.408 -30.898 1.00 83.25 180 LEU A N 1
ATOM 1517 C CA . LEU A 1 180 ? 14.586 2.552 -32.236 1.00 83.25 180 LEU A CA 1
ATOM 1518 C C . LEU A 1 180 ? 14.785 4.041 -32.535 1.00 83.25 180 LEU A C 1
ATOM 1520 O O . LEU A 1 180 ? 13.866 4.731 -32.967 1.00 83.25 180 LEU A O 1
ATOM 1524 N N . TYR A 1 181 ? 15.997 4.540 -32.311 1.00 83.56 181 TYR A N 1
ATOM 1525 C CA . TYR A 1 181 ? 16.325 5.941 -32.553 1.00 83.56 181 TYR A CA 1
ATOM 1526 C C . TYR A 1 181 ? 16.951 6.154 -33.942 1.00 83.56 181 TYR A C 1
ATOM 1528 O O . TYR A 1 181 ? 17.968 5.544 -34.271 1.00 83.56 181 TYR A O 1
ATOM 1536 N N . THR A 1 182 ? 16.364 7.043 -34.749 1.00 77.06 182 THR A N 1
ATOM 1537 C CA . THR A 1 182 ? 16.825 7.376 -36.115 1.00 77.06 182 THR A CA 1
ATOM 1538 C C . THR A 1 182 ? 17.086 8.872 -36.310 1.00 77.06 182 THR A C 1
ATOM 1540 O O . THR A 1 182 ? 17.049 9.378 -37.436 1.00 77.06 182 THR A O 1
ATOM 1543 N N . GLY A 1 183 ? 17.292 9.615 -35.222 1.00 73.94 183 GLY A N 1
ATOM 1544 C CA . GLY A 1 183 ? 17.574 11.045 -35.290 1.00 73.94 183 GLY A CA 1
ATOM 1545 C C . GLY A 1 183 ? 18.978 11.370 -35.804 1.00 73.94 183 GLY A C 1
ATOM 1546 O O . GLY A 1 183 ? 19.875 10.530 -35.840 1.00 73.94 183 GLY A O 1
ATOM 1547 N N . LYS A 1 184 ? 19.174 12.631 -36.208 1.00 74.62 184 LYS A N 1
ATOM 1548 C CA . LYS A 1 184 ? 20.444 13.106 -36.793 1.00 74.62 184 LYS A CA 1
ATOM 1549 C C . LYS A 1 184 ? 21.573 13.232 -35.765 1.00 74.62 184 LYS A C 1
ATOM 1551 O O . LYS A 1 184 ? 22.735 13.020 -36.098 1.00 74.62 184 LYS A O 1
ATOM 1556 N N . ALA A 1 185 ? 21.242 13.627 -34.536 1.00 78.69 185 ALA A N 1
ATOM 1557 C CA . ALA A 1 185 ? 22.209 13.777 -33.451 1.00 78.69 185 ALA A CA 1
ATOM 1558 C C . ALA A 1 185 ? 22.511 12.419 -32.808 1.00 78.69 185 ALA A C 1
ATOM 1560 O O . ALA A 1 185 ? 21.641 11.555 -32.782 1.00 78.69 185 ALA A O 1
ATOM 1561 N N . LYS A 1 186 ? 23.706 12.233 -32.239 1.00 82.00 186 LYS A N 1
ATOM 1562 C CA . LYS A 1 186 ? 24.003 11.032 -31.442 1.00 82.00 186 LYS A CA 1
ATOM 1563 C C . LYS A 1 186 ? 23.154 11.017 -30.169 1.00 82.00 186 LYS A C 1
ATOM 1565 O O . LYS A 1 186 ? 23.025 12.051 -29.519 1.00 82.00 186 LYS A O 1
ATOM 1570 N N . TRP A 1 187 ? 22.615 9.851 -29.816 1.00 78.56 187 TRP A N 1
ATOM 1571 C CA . TRP A 1 187 ? 21.867 9.659 -28.573 1.00 78.56 187 TRP A CA 1
ATOM 1572 C C . TRP A 1 187 ? 22.749 9.974 -27.356 1.00 78.56 187 TRP A C 1
ATOM 1574 O O . TRP A 1 187 ? 23.894 9.528 -27.297 1.00 78.56 187 TRP A O 1
ATOM 1584 N N . ASN A 1 188 ? 22.238 10.770 -26.414 1.00 80.44 188 ASN A N 1
ATOM 1585 C CA . ASN A 1 188 ? 22.997 11.256 -25.255 1.00 80.44 188 ASN A CA 1
ATOM 1586 C C . ASN A 1 188 ? 22.158 11.348 -23.964 1.00 80.44 188 ASN A C 1
ATOM 1588 O O . ASN A 1 188 ? 22.477 12.134 -23.072 1.00 80.44 188 ASN A O 1
ATOM 1592 N N . VAL A 1 189 ? 21.077 10.571 -23.869 1.00 79.06 189 VAL A N 1
ATOM 1593 C CA . VAL A 1 189 ? 20.208 10.508 -22.682 1.00 79.06 189 VAL A CA 1
ATOM 1594 C C . VAL A 1 189 ? 20.668 9.358 -21.791 1.00 79.06 189 VAL A C 1
ATOM 1596 O O . VAL A 1 189 ? 20.977 8.284 -22.297 1.00 79.06 189 VAL A O 1
ATOM 1599 N N . ASN A 1 190 ? 20.711 9.575 -20.473 1.00 76.56 190 ASN A N 1
ATOM 1600 C CA . ASN A 1 190 ? 20.965 8.495 -19.521 1.00 76.56 190 ASN A CA 1
ATOM 1601 C C . ASN A 1 190 ? 19.759 7.546 -19.491 1.00 76.56 190 ASN A C 1
ATOM 1603 O O . ASN A 1 190 ? 18.640 7.979 -19.235 1.00 76.56 190 ASN A O 1
ATOM 1607 N N . GLU A 1 191 ? 19.995 6.270 -19.769 1.00 74.69 191 GLU A N 1
ATOM 1608 C CA . GLU A 1 191 ? 18.958 5.244 -19.902 1.00 74.69 191 GLU A CA 1
ATOM 1609 C C . GLU A 1 191 ? 18.589 4.596 -18.558 1.00 74.69 191 GLU A C 1
ATOM 1611 O O . GLU A 1 191 ? 17.534 3.972 -18.451 1.00 74.69 191 GLU A O 1
ATOM 1616 N N . ASP A 1 192 ? 19.420 4.765 -17.521 1.00 71.81 192 ASP A N 1
ATOM 1617 C CA . ASP A 1 192 ? 19.181 4.189 -16.200 1.00 71.81 192 ASP A CA 1
ATOM 1618 C C . ASP A 1 192 ? 18.346 5.130 -15.321 1.00 71.81 192 ASP A C 1
ATOM 1620 O O . ASP A 1 192 ? 18.842 6.099 -14.735 1.00 71.81 192 ASP A O 1
ATOM 1624 N N . THR A 1 193 ? 17.059 4.809 -15.178 1.00 65.31 193 THR A N 1
ATOM 1625 C CA . THR A 1 193 ? 16.145 5.546 -14.297 1.00 65.31 193 THR A CA 1
ATOM 1626 C C . THR A 1 193 ? 16.528 5.443 -12.821 1.00 65.31 193 THR A C 1
ATOM 1628 O O . THR A 1 193 ? 16.111 6.293 -12.037 1.00 65.31 193 THR A O 1
ATOM 1631 N N . LYS A 1 194 ? 17.319 4.440 -12.410 1.00 63.62 194 LYS A N 1
ATOM 1632 C CA . LYS A 1 194 ? 17.737 4.260 -11.009 1.00 63.62 194 LYS A CA 1
ATOM 1633 C C . LYS A 1 194 ? 18.743 5.312 -10.571 1.00 63.62 194 LYS A C 1
ATOM 1635 O O . LYS A 1 194 ? 18.742 5.683 -9.407 1.00 63.62 194 LYS A O 1
ATOM 1640 N N . VAL A 1 195 ? 19.546 5.850 -11.493 1.00 62.06 195 VAL A N 1
ATOM 1641 C CA . VAL A 1 195 ? 20.480 6.956 -11.202 1.00 62.06 195 VAL A CA 1
ATOM 1642 C C . VAL A 1 195 ? 19.725 8.226 -10.787 1.00 62.06 195 VAL A C 1
ATOM 1644 O O . VAL A 1 195 ? 20.264 9.068 -10.077 1.00 62.06 195 VAL A O 1
ATOM 1647 N N . SER A 1 196 ? 18.461 8.363 -11.200 1.00 62.38 196 SER A N 1
ATOM 1648 C CA . SER A 1 196 ? 17.573 9.451 -10.771 1.00 62.38 196 SER A CA 1
ATOM 1649 C C . SER A 1 196 ? 16.842 9.166 -9.452 1.00 62.38 196 SER A C 1
ATOM 1651 O O . SER A 1 196 ? 16.013 9.974 -9.039 1.00 62.38 196 SER A O 1
ATOM 1653 N N . GLN A 1 197 ? 17.123 8.039 -8.793 1.00 63.75 197 GLN A N 1
ATOM 1654 C CA . GLN A 1 197 ? 16.540 7.670 -7.506 1.00 63.75 197 GLN A CA 1
ATOM 1655 C C . GLN A 1 197 ? 17.599 7.759 -6.405 1.00 63.75 197 GLN A C 1
ATOM 1657 O O . GLN A 1 197 ? 18.735 7.320 -6.570 1.00 63.75 197 GLN A O 1
ATOM 1662 N N . GLN A 1 198 ? 17.222 8.326 -5.260 1.00 61.59 198 GLN A N 1
ATOM 1663 C CA . GLN A 1 198 ? 18.089 8.364 -4.088 1.00 61.59 198 GLN A CA 1
ATOM 1664 C C . GLN A 1 198 ? 18.114 6.983 -3.421 1.00 61.59 198 GLN A C 1
ATOM 1666 O O . GLN A 1 198 ? 17.062 6.426 -3.106 1.00 61.59 198 GLN A O 1
ATOM 1671 N N . LEU A 1 199 ? 19.314 6.437 -3.218 1.00 57.69 199 LEU A N 1
ATOM 1672 C CA . LEU A 1 199 ? 19.520 5.106 -2.652 1.00 57.69 199 LEU A CA 1
ATOM 1673 C C . LEU A 1 199 ? 19.920 5.204 -1.175 1.00 57.69 199 LEU A C 1
ATOM 1675 O O . LEU A 1 199 ? 20.871 5.906 -0.840 1.00 57.69 199 LEU A O 1
ATOM 1679 N N . PHE A 1 200 ? 19.228 4.453 -0.324 1.00 63.12 200 PHE A N 1
ATOM 1680 C CA . PHE A 1 200 ? 19.674 4.104 1.026 1.00 63.12 200 PHE A CA 1
ATOM 1681 C C . PHE A 1 200 ? 19.911 2.586 1.039 1.00 63.12 200 PHE A C 1
ATOM 1683 O O . PHE A 1 200 ? 19.082 1.851 0.501 1.00 63.12 200 PHE A O 1
ATOM 1690 N N . GLU A 1 201 ? 21.035 2.098 1.578 1.00 61.72 201 GLU A N 1
ATOM 1691 C CA . GLU A 1 201 ? 21.414 0.668 1.507 1.00 61.72 201 GLU A CA 1
ATOM 1692 C C . GLU A 1 201 ? 20.366 -0.250 2.162 1.00 61.72 201 GLU A C 1
ATOM 1694 O O . GLU A 1 201 ? 20.152 -1.388 1.738 1.00 61.72 201 GLU A O 1
ATOM 1699 N N . GLU A 1 202 ? 19.662 0.281 3.155 1.00 64.19 202 GLU A N 1
ATOM 1700 C CA . GLU A 1 202 ? 18.651 -0.386 3.964 1.00 64.19 202 GLU A CA 1
ATOM 1701 C C . GLU A 1 202 ? 17.259 -0.374 3.310 1.00 64.19 202 GLU A C 1
ATOM 1703 O O . GLU A 1 202 ? 16.375 -1.132 3.712 1.00 64.19 202 GLU A O 1
ATOM 1708 N N . VAL A 1 203 ? 17.049 0.455 2.279 1.00 62.69 203 VAL A N 1
ATOM 1709 C CA . VAL A 1 203 ? 15.749 0.647 1.627 1.00 62.69 203 VAL A CA 1
ATOM 1710 C C . VAL A 1 203 ? 15.858 0.329 0.143 1.00 62.69 203 VAL A C 1
ATOM 1712 O O . VAL A 1 203 ? 16.407 1.081 -0.659 1.00 62.69 203 VAL A O 1
ATOM 1715 N N . LYS A 1 204 ? 15.244 -0.784 -0.265 1.00 58.81 204 LYS A N 1
ATOM 1716 C CA . LYS A 1 204 ? 15.077 -1.085 -1.692 1.00 58.81 204 LYS A CA 1
ATOM 1717 C C . LYS A 1 204 ? 14.198 -0.040 -2.366 1.00 58.81 204 LYS A C 1
ATOM 1719 O O . LYS A 1 204 ? 13.088 0.220 -1.904 1.00 58.81 204 LYS A O 1
ATOM 1724 N N . ILE A 1 205 ? 14.681 0.470 -3.489 1.00 62.88 205 ILE A N 1
ATOM 1725 C CA . ILE A 1 205 ? 13.901 1.274 -4.422 1.00 62.88 205 ILE A CA 1
ATOM 1726 C C . ILE A 1 205 ? 12.831 0.442 -5.133 1.00 62.88 205 ILE A C 1
ATOM 1728 O O . ILE A 1 205 ? 12.985 -0.773 -5.296 1.00 62.88 205 ILE A O 1
ATOM 1732 N N . ILE A 1 206 ? 11.777 1.117 -5.602 1.00 55.84 206 ILE A N 1
ATOM 1733 C CA . ILE A 1 206 ? 10.742 0.512 -6.444 1.00 55.84 206 ILE A CA 1
ATOM 1734 C C . ILE A 1 206 ? 11.343 0.240 -7.829 1.00 55.84 206 ILE A C 1
ATOM 1736 O O . ILE A 1 206 ? 11.274 1.050 -8.746 1.00 55.84 206 ILE A O 1
ATOM 1740 N N . ASP A 1 207 ? 11.948 -0.935 -7.951 1.00 57.91 207 ASP A N 1
ATOM 1741 C CA . ASP A 1 207 ? 12.425 -1.541 -9.195 1.00 57.91 207 ASP A CA 1
ATOM 1742 C C . ASP A 1 207 ? 11.964 -3.008 -9.220 1.00 57.91 207 ASP A C 1
ATOM 1744 O O . ASP A 1 207 ? 12.737 -3.956 -9.065 1.00 57.91 207 ASP A O 1
ATOM 1748 N N . GLY A 1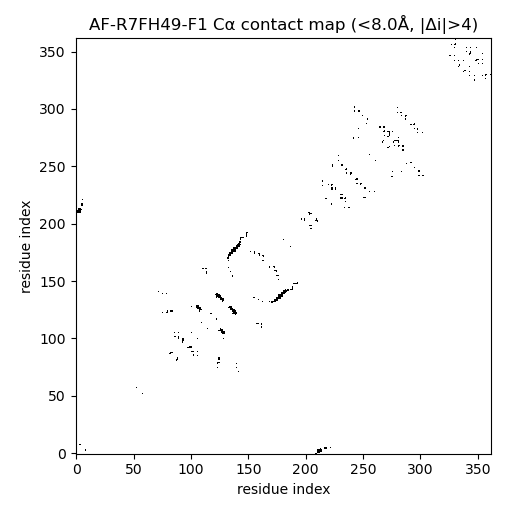 208 ? 10.639 -3.192 -9.215 1.00 57.00 208 GLY A N 1
ATOM 1749 C CA . GLY A 1 208 ? 9.994 -4.508 -9.102 1.00 57.00 208 GLY A CA 1
ATOM 1750 C C . GLY A 1 208 ? 10.186 -5.218 -7.750 1.00 57.00 208 GLY A C 1
ATOM 1751 O O . GLY A 1 208 ? 9.748 -6.354 -7.577 1.00 57.00 208 GLY A O 1
ATOM 1752 N N . LYS A 1 209 ? 10.832 -4.576 -6.770 1.00 53.69 209 LYS A N 1
ATOM 1753 C CA . LYS A 1 209 ? 10.977 -5.046 -5.385 1.00 53.69 209 LYS A CA 1
ATOM 1754 C C . LYS A 1 209 ? 10.557 -3.921 -4.444 1.00 53.69 209 LYS A C 1
ATOM 1756 O O . LYS A 1 209 ? 10.900 -2.773 -4.678 1.00 53.69 209 LYS A O 1
ATOM 1761 N N . PHE A 1 210 ? 9.839 -4.254 -3.379 1.00 57.41 210 PHE A N 1
ATOM 1762 C CA . PHE A 1 210 ? 9.420 -3.310 -2.341 1.00 57.41 210 PHE A CA 1
ATOM 1763 C C . PHE A 1 210 ? 9.794 -3.851 -0.958 1.00 57.41 210 PHE A C 1
ATOM 1765 O O . PHE A 1 210 ? 9.997 -5.062 -0.797 1.00 57.41 210 PHE A O 1
ATOM 1772 N N . ASN A 1 211 ? 9.906 -2.955 0.024 1.00 59.66 211 ASN A N 1
ATOM 1773 C CA . ASN A 1 211 ? 10.073 -3.327 1.427 1.00 59.66 211 ASN A CA 1
ATOM 1774 C C . ASN A 1 211 ? 8.688 -3.354 2.066 1.00 59.66 211 ASN A C 1
ATOM 1776 O O . ASN A 1 211 ? 7.987 -2.345 2.063 1.00 59.66 211 ASN A O 1
ATOM 1780 N N . LEU A 1 212 ? 8.286 -4.520 2.567 1.00 70.38 212 LEU A N 1
ATOM 1781 C CA . LEU A 1 212 ? 7.020 -4.690 3.267 1.00 70.38 212 LEU A CA 1
ATOM 1782 C C . LEU A 1 212 ? 7.293 -4.833 4.760 1.00 70.38 212 LEU A C 1
ATOM 1784 O O . LEU A 1 212 ? 7.930 -5.804 5.175 1.00 70.38 212 LEU A O 1
ATOM 1788 N N . ILE A 1 213 ? 6.771 -3.886 5.537 1.00 70.81 213 ILE A N 1
ATOM 1789 C CA . ILE A 1 213 ? 6.650 -3.993 6.989 1.00 70.81 213 ILE A CA 1
ATOM 1790 C C . ILE A 1 213 ? 5.191 -4.338 7.270 1.00 70.81 213 ILE A C 1
ATOM 1792 O O . ILE A 1 213 ? 4.310 -3.488 7.163 1.00 70.81 213 ILE A O 1
ATOM 1796 N N . ASP A 1 214 ? 4.938 -5.605 7.574 1.00 77.00 214 ASP A N 1
ATOM 1797 C CA . ASP A 1 214 ? 3.608 -6.086 7.935 1.00 77.00 214 ASP A CA 1
ATOM 1798 C C . ASP A 1 214 ? 3.531 -6.253 9.451 1.00 77.00 214 ASP A C 1
ATOM 1800 O O . ASP A 1 214 ? 4.210 -7.105 10.025 1.00 77.00 214 ASP A O 1
ATOM 1804 N N . ILE A 1 215 ? 2.682 -5.448 10.091 1.00 79.00 215 ILE A N 1
ATOM 1805 C CA . ILE A 1 215 ? 2.450 -5.459 11.539 1.00 79.00 215 ILE A CA 1
ATOM 1806 C C . ILE A 1 215 ? 2.052 -6.842 12.084 1.00 79.00 215 ILE A C 1
ATOM 1808 O O . ILE A 1 215 ? 2.270 -7.155 13.259 1.00 79.00 215 ILE A O 1
ATOM 1812 N N . ASN A 1 216 ? 1.471 -7.703 11.251 1.00 80.62 216 ASN A N 1
ATOM 1813 C CA . ASN A 1 216 ? 1.070 -9.043 11.664 1.00 80.62 216 ASN A CA 1
ATOM 1814 C C . ASN A 1 216 ? 2.265 -9.961 11.943 1.00 80.62 216 ASN A C 1
ATOM 1816 O O . ASN A 1 216 ? 2.111 -10.918 12.697 1.00 80.62 216 ASN A O 1
ATOM 1820 N N . ASN A 1 217 ? 3.448 -9.632 11.419 1.00 80.75 217 ASN A N 1
ATOM 1821 C CA . ASN A 1 217 ? 4.679 -10.389 11.647 1.00 80.75 217 ASN A CA 1
ATOM 1822 C C . ASN A 1 217 ? 5.398 -10.026 12.956 1.00 80.75 217 ASN A C 1
ATOM 1824 O O . ASN A 1 217 ? 6.441 -10.610 13.232 1.00 80.75 217 ASN A O 1
ATOM 1828 N N . PHE A 1 218 ? 4.863 -9.077 13.731 1.00 81.81 218 PHE A N 1
ATOM 1829 C CA . PHE A 1 218 ? 5.429 -8.634 15.005 1.00 81.81 218 PHE A CA 1
ATOM 1830 C C . PHE A 1 218 ? 4.528 -9.059 16.166 1.00 81.81 218 PHE A C 1
ATOM 1832 O O . PHE A 1 218 ? 3.301 -8.909 16.091 1.00 81.81 218 PHE A O 1
ATOM 1839 N N . SER A 1 219 ? 5.107 -9.574 17.245 1.00 86.75 219 SER A N 1
ATOM 1840 C CA . SER A 1 219 ? 4.374 -9.846 18.484 1.00 86.75 219 SER A CA 1
ATOM 1841 C C . SER A 1 219 ? 4.040 -8.546 19.228 1.00 86.75 219 SER A C 1
ATOM 1843 O O . SER A 1 219 ? 4.567 -7.475 18.922 1.00 86.75 219 SER A O 1
ATOM 1845 N N . GLU A 1 220 ? 3.118 -8.612 20.190 1.00 87.81 220 GLU A N 1
ATOM 1846 C CA . GLU A 1 220 ? 2.791 -7.436 21.008 1.00 87.81 220 GLU A CA 1
ATOM 1847 C C . GLU A 1 220 ? 3.977 -7.031 21.893 1.00 87.81 220 GLU A C 1
ATOM 1849 O O . GLU A 1 220 ? 4.249 -5.844 22.059 1.00 87.81 220 GLU A O 1
ATOM 1854 N N . GLU A 1 221 ? 4.713 -8.026 22.389 1.00 89.25 221 GLU A N 1
ATOM 1855 C CA . GLU A 1 221 ? 5.936 -7.884 23.179 1.00 89.25 221 GLU A CA 1
ATOM 1856 C C . GLU A 1 221 ? 7.053 -7.217 22.361 1.00 89.25 221 GLU A C 1
ATOM 1858 O O . GLU A 1 221 ? 7.668 -6.259 22.821 1.00 89.25 221 GLU A O 1
ATOM 1863 N N . GLU A 1 222 ? 7.258 -7.644 21.111 1.00 85.69 222 GLU A N 1
ATOM 1864 C CA . GLU A 1 222 ? 8.256 -7.047 20.212 1.00 85.69 222 GLU A CA 1
ATOM 1865 C C . GLU A 1 222 ? 7.979 -5.557 19.943 1.00 85.69 222 GLU A C 1
ATOM 1867 O O . GLU A 1 222 ? 8.902 -4.746 19.892 1.00 85.69 222 GLU A O 1
ATOM 1872 N N . LEU A 1 223 ? 6.707 -5.173 19.796 1.00 86.81 223 LEU A N 1
ATOM 1873 C CA . LEU A 1 223 ? 6.322 -3.784 19.527 1.00 86.81 223 LEU A CA 1
ATOM 1874 C C . LEU A 1 223 ? 6.355 -2.891 20.775 1.00 86.81 223 LEU A C 1
ATOM 1876 O O . LEU A 1 223 ? 6.623 -1.695 20.649 1.00 86.81 223 LEU A O 1
ATOM 1880 N N . ILE A 1 224 ? 6.058 -3.436 21.962 1.00 88.12 224 ILE A N 1
ATOM 1881 C CA . ILE A 1 224 ? 6.053 -2.662 23.213 1.00 88.12 224 ILE A CA 1
ATOM 1882 C C . ILE A 1 224 ? 7.465 -2.471 23.780 1.00 88.12 224 ILE A C 1
ATOM 1884 O O . ILE A 1 224 ? 7.758 -1.394 24.289 1.00 88.12 224 ILE A O 1
ATOM 1888 N N . GLU A 1 225 ? 8.337 -3.482 23.694 1.00 85.56 225 GLU A N 1
ATOM 1889 C CA . GLU A 1 225 ? 9.704 -3.428 24.240 1.00 85.56 225 GLU A CA 1
ATOM 1890 C C . GLU A 1 225 ? 10.644 -2.546 23.413 1.00 85.56 225 GLU A C 1
ATOM 1892 O O . GLU A 1 225 ? 11.668 -2.065 23.910 1.00 85.56 225 GLU A O 1
ATOM 1897 N N . ASP A 1 226 ? 10.305 -2.315 22.148 1.00 79.50 226 ASP A N 1
ATOM 1898 C CA . ASP A 1 226 ? 11.076 -1.444 21.285 1.00 79.50 226 ASP A CA 1
ATOM 1899 C C . ASP A 1 226 ? 11.029 0.024 21.755 1.00 79.50 226 ASP A C 1
ATOM 1901 O O . ASP A 1 226 ? 10.065 0.490 22.356 1.00 79.50 226 ASP A O 1
ATOM 1905 N N . ASP A 1 227 ? 12.078 0.802 21.484 1.00 78.19 227 ASP A N 1
ATOM 1906 C CA . ASP A 1 227 ? 12.211 2.190 21.946 1.00 78.19 227 ASP A CA 1
ATOM 1907 C C . ASP A 1 227 ? 11.636 3.221 20.965 1.00 78.19 227 ASP A C 1
ATOM 1909 O O . ASP A 1 227 ? 11.481 4.384 21.345 1.00 78.19 227 ASP A O 1
ATOM 1913 N N . ILE A 1 228 ? 11.264 2.802 19.752 1.00 78.94 228 ILE A N 1
ATOM 1914 C CA . ILE A 1 228 ? 10.666 3.659 18.729 1.00 78.94 228 ILE A CA 1
ATOM 1915 C C . ILE A 1 228 ? 9.214 3.994 19.091 1.00 78.94 228 ILE A C 1
ATOM 1917 O O . ILE A 1 228 ? 8.448 3.169 19.590 1.00 78.94 228 ILE A O 1
ATOM 1921 N N . PHE A 1 229 ? 8.814 5.242 18.860 1.00 77.81 229 PHE A N 1
ATOM 1922 C CA . PHE A 1 229 ? 7.444 5.693 19.104 1.00 77.81 229 PHE A CA 1
ATOM 1923 C C . PHE A 1 229 ? 6.434 5.063 18.127 1.00 77.81 229 PHE A C 1
ATOM 1925 O O . PHE A 1 229 ? 5.350 4.643 18.526 1.00 77.81 229 PHE A O 1
ATOM 1932 N N . ILE A 1 230 ? 6.812 4.928 16.851 1.00 78.12 230 ILE A N 1
ATOM 1933 C CA . ILE A 1 230 ? 5.980 4.341 15.788 1.00 78.12 230 ILE A CA 1
ATOM 1934 C C . ILE A 1 230 ? 5.577 2.892 16.106 1.00 78.12 230 ILE A C 1
ATOM 1936 O O . ILE A 1 230 ? 4.415 2.547 15.911 1.00 78.12 230 ILE A O 1
ATOM 1940 N N . THR A 1 231 ? 6.474 2.056 16.643 1.00 82.31 231 THR A N 1
ATOM 1941 C CA . THR A 1 231 ? 6.158 0.655 16.992 1.00 82.31 231 THR A CA 1
ATOM 1942 C C . THR A 1 231 ? 5.120 0.557 18.111 1.00 82.31 231 THR A C 1
ATOM 1944 O O . THR A 1 231 ? 4.211 -0.272 18.046 1.00 82.31 231 THR A O 1
ATOM 1947 N N . LYS A 1 232 ? 5.136 1.499 19.059 1.00 84.00 232 LYS A N 1
ATOM 1948 C CA . LYS A 1 232 ? 4.088 1.642 20.083 1.00 84.00 232 LYS A CA 1
ATOM 1949 C C . LYS A 1 232 ? 2.742 2.029 19.469 1.00 84.00 232 LYS A C 1
ATOM 1951 O O . LYS A 1 232 ? 1.712 1.497 19.870 1.00 84.00 232 LYS A O 1
ATOM 1956 N N . MET A 1 233 ? 2.727 2.922 18.476 1.00 83.25 233 MET A N 1
ATOM 1957 C CA . MET A 1 233 ? 1.483 3.292 17.781 1.00 83.25 233 MET A CA 1
ATOM 1958 C C . MET A 1 233 ? 0.943 2.135 16.935 1.00 83.25 233 MET A C 1
ATOM 1960 O O . MET A 1 233 ? -0.262 1.893 16.932 1.00 83.25 233 MET A O 1
ATOM 1964 N N . MET A 1 234 ? 1.828 1.378 16.276 1.00 81.19 234 MET A N 1
ATOM 1965 C CA . MET A 1 234 ? 1.470 0.145 15.572 1.00 81.19 234 MET A CA 1
ATOM 1966 C C . MET A 1 234 ? 0.745 -0.818 16.518 1.00 81.19 234 MET A C 1
ATOM 1968 O O . MET A 1 234 ? -0.344 -1.287 16.194 1.00 81.19 234 MET A O 1
ATOM 1972 N N . LEU A 1 235 ? 1.291 -1.055 17.714 1.00 87.06 235 LEU A N 1
ATOM 1973 C CA . LEU A 1 235 ? 0.666 -1.924 18.710 1.00 87.06 235 LEU A CA 1
ATOM 1974 C C . LEU A 1 235 ? -0.764 -1.491 19.070 1.00 87.06 235 LEU A C 1
ATOM 1976 O O . LEU A 1 235 ? -1.659 -2.334 19.140 1.00 87.06 235 LEU A O 1
ATOM 1980 N N . VAL A 1 236 ? -1.001 -0.187 19.247 1.00 82.88 236 VAL A N 1
ATOM 1981 C CA . VAL A 1 236 ? -2.350 0.334 19.520 1.00 82.88 236 VAL A CA 1
ATOM 1982 C C . VAL A 1 236 ? -3.293 0.076 18.344 1.00 82.88 236 VAL A C 1
ATOM 1984 O O . VAL A 1 236 ? -4.411 -0.384 18.557 1.00 82.88 236 VAL A O 1
ATOM 1987 N N . GLU A 1 237 ? -2.853 0.297 17.103 1.00 79.81 237 GLU A N 1
ATOM 1988 C CA . GLU A 1 237 ? -3.675 0.028 15.910 1.00 79.81 237 GLU A CA 1
ATOM 1989 C C . GLU A 1 237 ? -3.949 -1.471 15.684 1.00 79.81 237 GLU A C 1
ATOM 1991 O O . GLU A 1 237 ? -4.950 -1.827 15.065 1.00 79.81 237 GLU A O 1
ATOM 1996 N N . LYS A 1 238 ? -3.116 -2.368 16.229 1.00 81.69 238 LYS A N 1
ATOM 1997 C CA . LYS A 1 238 ? -3.356 -3.823 16.216 1.00 81.69 238 LYS A CA 1
ATOM 1998 C C . LYS A 1 238 ? -4.491 -4.254 17.160 1.00 81.69 238 LYS A C 1
ATOM 2000 O O . LYS A 1 238 ? -5.013 -5.365 17.024 1.00 81.69 238 LYS A O 1
ATOM 2005 N N . CYS A 1 239 ? -4.869 -3.413 18.127 1.00 82.25 239 CYS A N 1
ATOM 2006 C CA . CYS A 1 239 ? -5.905 -3.723 19.110 1.00 82.25 239 CYS A CA 1
ATOM 2007 C C . CYS A 1 239 ? -7.304 -3.717 18.476 1.00 82.25 239 CYS A C 1
ATOM 2009 O O . CYS A 1 239 ? -7.628 -2.875 17.644 1.00 82.25 239 CYS A O 1
ATOM 2011 N N . LYS A 1 240 ? -8.151 -4.670 18.883 1.00 75.81 240 LYS A N 1
ATOM 2012 C CA . LYS A 1 240 ? -9.464 -4.909 18.257 1.00 75.81 240 LYS A CA 1
ATOM 2013 C C . LYS A 1 240 ? -10.634 -4.244 18.979 1.00 75.81 240 LYS A C 1
ATOM 2015 O O . LYS A 1 240 ? -11.686 -4.068 18.373 1.00 75.81 240 LYS A O 1
ATOM 2020 N N . ASP A 1 241 ? -10.462 -3.905 20.251 1.00 79.38 241 ASP A N 1
ATOM 2021 C CA . ASP A 1 241 ? -11.511 -3.373 21.114 1.00 79.38 241 ASP A CA 1
ATOM 2022 C C . ASP A 1 241 ? -10.981 -2.256 22.024 1.00 79.38 241 ASP A C 1
ATOM 2024 O O . ASP A 1 241 ? -9.772 -2.064 22.187 1.00 79.38 241 ASP A O 1
ATOM 2028 N N . THR A 1 242 ? -11.914 -1.484 22.579 1.00 76.00 242 THR A N 1
ATOM 2029 C CA . THR A 1 242 ? -11.636 -0.265 23.347 1.00 76.00 242 THR A CA 1
ATOM 2030 C C . THR A 1 242 ? -10.926 -0.537 24.668 1.00 76.00 242 THR A C 1
ATOM 2032 O O . THR A 1 242 ? -10.112 0.281 25.098 1.00 76.00 242 THR A O 1
ATOM 2035 N N . GLU A 1 243 ? -11.186 -1.690 25.285 1.00 78.38 243 GLU A N 1
ATOM 2036 C CA . GLU A 1 243 ? -10.539 -2.123 26.522 1.00 78.38 243 GLU A CA 1
ATOM 2037 C C . GLU A 1 243 ? -9.062 -2.424 26.268 1.00 78.38 243 GLU A C 1
ATOM 2039 O O . GLU A 1 243 ? -8.191 -1.836 26.911 1.00 78.38 243 GLU A O 1
ATOM 2044 N N . LYS A 1 244 ? -8.764 -3.245 25.256 1.00 82.06 244 LYS A N 1
ATOM 2045 C CA . LYS A 1 244 ? -7.391 -3.585 24.886 1.00 82.06 244 LYS A CA 1
ATOM 2046 C C . LYS A 1 244 ? -6.603 -2.364 24.411 1.00 82.06 244 LYS A C 1
ATOM 2048 O O . LYS A 1 244 ? -5.414 -2.251 24.717 1.00 82.06 244 LYS A O 1
ATOM 2053 N N . ILE A 1 245 ? -7.252 -1.427 23.711 1.00 81.31 245 ILE A N 1
ATOM 2054 C CA . ILE A 1 245 ? -6.662 -0.118 23.391 1.00 81.31 245 ILE A CA 1
ATOM 2055 C C . ILE A 1 245 ? -6.283 0.611 24.684 1.00 81.31 245 ILE A C 1
ATOM 2057 O O . ILE A 1 245 ? -5.125 0.988 24.834 1.00 81.31 245 ILE A O 1
ATOM 2061 N N . ALA A 1 246 ? -7.207 0.780 25.634 1.00 78.50 246 ALA A N 1
ATOM 2062 C CA . ALA A 1 246 ? -6.938 1.487 26.888 1.00 78.50 246 ALA A CA 1
ATOM 2063 C C . ALA A 1 246 ? -5.802 0.837 27.703 1.00 78.50 246 ALA A C 1
ATOM 2065 O O . ALA A 1 246 ? -4.907 1.537 28.180 1.00 78.50 246 ALA A O 1
ATOM 2066 N N . GLU A 1 247 ? -5.783 -0.494 27.804 1.00 81.94 247 GLU A N 1
ATOM 2067 C CA . GLU A 1 247 ? -4.702 -1.248 28.450 1.00 81.94 247 GLU A CA 1
ATOM 2068 C C . GLU A 1 247 ? -3.349 -1.048 27.761 1.00 81.94 247 GLU A C 1
ATOM 2070 O O . GLU A 1 247 ? -2.318 -0.888 28.416 1.00 81.94 247 GLU A O 1
ATOM 2075 N N . THR A 1 248 ? -3.339 -1.061 26.431 1.00 86.19 248 THR A N 1
ATOM 2076 C CA . THR A 1 248 ? -2.121 -0.898 25.631 1.00 86.19 248 THR A CA 1
ATOM 2077 C C . THR A 1 248 ? -1.585 0.520 25.747 1.00 86.19 248 THR A C 1
ATOM 2079 O O . THR A 1 248 ? -0.390 0.707 25.975 1.00 86.19 248 THR A O 1
ATOM 2082 N N . LEU A 1 249 ? -2.464 1.523 25.672 1.00 82.75 249 LEU A N 1
ATOM 2083 C CA . LEU A 1 249 ? -2.108 2.916 25.922 1.00 82.75 249 LEU A CA 1
ATOM 2084 C C . LEU A 1 249 ? -1.482 3.074 27.292 1.00 82.75 249 LEU A C 1
ATOM 2086 O O . LEU A 1 249 ? -0.435 3.705 27.390 1.00 82.75 249 LEU A O 1
ATOM 2090 N N . TYR A 1 250 ? -2.065 2.443 28.310 1.00 78.62 250 TYR A N 1
ATOM 2091 C CA . TYR A 1 250 ? -1.511 2.430 29.654 1.00 78.62 250 TYR A CA 1
ATOM 2092 C C . TYR A 1 250 ? -0.114 1.810 29.719 1.00 78.62 250 TYR A C 1
ATOM 2094 O O . TYR A 1 250 ? 0.796 2.414 30.274 1.00 78.62 250 TYR A O 1
ATOM 2102 N N . LYS A 1 251 ? 0.104 0.639 29.113 1.00 83.62 251 LYS A N 1
ATOM 2103 C CA . LYS A 1 251 ? 1.450 0.042 29.052 1.00 83.62 251 LYS A CA 1
ATOM 2104 C C . LYS A 1 251 ? 2.453 1.000 28.405 1.00 83.62 251 LYS A C 1
ATOM 2106 O O . LYS A 1 251 ? 3.561 1.152 28.913 1.00 83.62 251 LYS A O 1
ATOM 2111 N N . ILE A 1 252 ? 2.044 1.687 27.337 1.00 85.81 252 ILE A N 1
ATOM 2112 C CA . ILE A 1 252 ? 2.866 2.679 26.639 1.00 85.81 252 ILE A CA 1
ATOM 2113 C C . ILE A 1 252 ? 3.170 3.888 27.533 1.00 85.81 252 ILE A C 1
ATOM 2115 O O . ILE A 1 252 ? 4.311 4.342 27.530 1.00 85.81 252 ILE A O 1
ATOM 2119 N N . THR A 1 253 ? 2.217 4.392 28.334 1.00 78.94 253 THR A N 1
ATOM 2120 C CA . THR A 1 253 ? 2.453 5.563 29.209 1.00 78.94 253 THR A CA 1
ATOM 2121 C C . THR A 1 253 ? 3.614 5.351 30.182 1.00 78.94 253 THR A C 1
ATOM 2123 O O . THR A 1 253 ? 4.319 6.307 30.501 1.00 78.94 253 THR A O 1
ATOM 2126 N N . LYS A 1 254 ? 3.836 4.111 30.634 1.00 80.38 254 LYS A N 1
ATOM 2127 C CA . LYS A 1 254 ? 4.900 3.766 31.589 1.00 80.38 254 LYS A CA 1
ATOM 2128 C C . LYS A 1 254 ? 6.297 3.798 30.984 1.00 80.38 254 LYS A C 1
ATOM 2130 O O . LYS A 1 254 ? 7.269 3.994 31.705 1.00 80.38 254 LYS A O 1
ATOM 2135 N N . ILE A 1 255 ? 6.396 3.556 29.681 1.00 84.06 255 ILE A N 1
ATOM 2136 C CA . ILE A 1 255 ? 7.672 3.350 28.985 1.00 84.06 255 ILE A CA 1
ATOM 2137 C C . ILE A 1 255 ? 7.966 4.429 27.941 1.00 84.06 255 ILE A C 1
ATOM 2139 O O . ILE A 1 255 ? 9.045 4.443 27.349 1.00 84.06 255 ILE A O 1
ATOM 2143 N N . ILE A 1 256 ? 7.003 5.308 27.663 1.00 84.62 256 ILE A N 1
ATOM 2144 C CA . ILE A 1 256 ? 7.158 6.366 26.673 1.00 84.62 256 ILE A CA 1
ATOM 2145 C C . ILE A 1 256 ? 8.182 7.406 27.141 1.00 84.62 256 ILE A C 1
ATOM 2147 O O . ILE A 1 256 ? 8.184 7.841 28.294 1.00 84.62 256 ILE A O 1
ATOM 2151 N N . LYS A 1 257 ? 9.052 7.827 26.220 1.00 82.12 257 LYS A N 1
ATOM 2152 C CA . LYS A 1 257 ? 10.075 8.846 26.468 1.00 82.12 257 LYS A CA 1
ATOM 2153 C C . LYS A 1 257 ? 9.430 10.220 26.648 1.00 82.12 257 LYS A C 1
ATOM 2155 O O . LYS A 1 257 ? 8.422 10.519 26.011 1.00 82.12 257 LYS A O 1
ATOM 2160 N N . GLU A 1 258 ? 10.038 11.077 27.471 1.00 83.62 258 GLU A N 1
ATOM 2161 C CA . GLU A 1 258 ? 9.534 12.440 27.732 1.00 83.62 258 GLU A CA 1
ATOM 2162 C C . GLU A 1 258 ? 9.306 13.251 26.446 1.00 83.62 258 GLU A C 1
ATOM 2164 O O . GLU A 1 258 ? 8.301 13.949 26.328 1.00 83.62 258 GLU A O 1
ATOM 2169 N N . GLU A 1 259 ? 10.197 13.111 25.460 1.00 83.62 259 GLU A N 1
ATOM 2170 C CA . GLU A 1 259 ? 10.114 13.801 24.165 1.00 83.62 259 GLU A CA 1
ATOM 2171 C C . GLU A 1 259 ? 8.865 13.424 23.347 1.00 83.62 259 GLU A C 1
ATOM 2173 O O . GLU A 1 259 ? 8.277 14.281 22.686 1.00 83.62 259 GLU A O 1
ATOM 2178 N N . ASP A 1 260 ? 8.390 12.181 23.468 1.00 82.06 260 ASP A N 1
ATOM 2179 C CA . ASP A 1 260 ? 7.239 11.666 22.720 1.00 82.06 260 ASP A CA 1
ATOM 2180 C C . ASP A 1 260 ? 5.901 11.900 23.440 1.00 82.06 260 ASP A C 1
ATOM 2182 O O . ASP A 1 260 ? 4.836 11.817 22.821 1.00 82.06 260 ASP A O 1
ATOM 2186 N N . LYS A 1 261 ? 5.911 12.215 24.745 1.00 83.31 261 LYS A N 1
ATOM 2187 C CA . LYS A 1 261 ? 4.687 12.334 25.564 1.00 83.31 261 LYS A CA 1
ATOM 2188 C C . LYS A 1 261 ? 3.695 13.358 25.027 1.00 83.31 261 LYS A C 1
ATOM 2190 O O . LYS A 1 261 ? 2.487 13.128 25.079 1.00 83.31 261 LYS A O 1
ATOM 2195 N N . THR A 1 262 ? 4.180 14.496 24.535 1.00 83.81 262 THR A N 1
ATOM 2196 C CA . THR A 1 262 ? 3.314 15.571 24.022 1.00 83.81 262 THR A CA 1
ATOM 2197 C C . THR A 1 262 ? 2.578 15.127 22.755 1.00 83.81 262 THR A C 1
ATOM 2199 O O . THR A 1 262 ? 1.351 15.234 22.681 1.00 83.81 262 THR A O 1
ATOM 2202 N N . THR A 1 263 ? 3.308 14.541 21.804 1.00 80.38 263 THR A N 1
ATOM 2203 C CA . THR A 1 263 ? 2.775 13.952 20.568 1.00 80.38 263 THR A CA 1
ATOM 2204 C C . THR A 1 263 ? 1.809 12.812 20.871 1.00 80.38 263 THR A C 1
ATOM 2206 O O . THR A 1 263 ? 0.713 12.762 20.316 1.00 80.38 263 THR A O 1
ATOM 2209 N N . PHE A 1 264 ? 2.162 11.936 21.809 1.00 83.50 264 PHE A N 1
ATOM 2210 C CA . PHE A 1 264 ? 1.314 10.829 22.229 1.00 83.50 264 PHE A CA 1
ATOM 2211 C C . PHE A 1 264 ? -0.017 11.295 22.815 1.00 83.50 264 PHE A C 1
ATOM 2213 O O . PHE A 1 264 ? -1.071 10.829 22.389 1.00 83.50 264 PHE A O 1
ATOM 2220 N N . LYS A 1 265 ? -0.001 12.280 23.721 1.00 83.62 265 LYS A N 1
ATOM 2221 C CA . LYS A 1 265 ? -1.228 12.883 24.262 1.00 83.62 265 LYS A CA 1
ATOM 2222 C C . LYS A 1 265 ? -2.105 13.485 23.167 1.00 83.62 265 LYS A C 1
ATOM 2224 O O . LYS A 1 265 ? -3.325 13.336 23.211 1.00 83.62 265 LYS A O 1
ATOM 2229 N N . LYS A 1 266 ? -1.498 14.144 22.175 1.00 81.38 266 LYS A N 1
ATOM 2230 C CA . LYS A 1 266 ? -2.228 14.697 21.030 1.00 81.38 266 LYS A CA 1
ATOM 2231 C C . LYS A 1 266 ? -2.903 13.594 20.211 1.00 81.38 266 LYS A C 1
ATOM 2233 O O . LYS A 1 266 ? -4.090 13.708 19.930 1.00 81.38 266 LYS A O 1
ATOM 2238 N N . ILE A 1 267 ? -2.191 12.506 19.917 1.00 76.38 267 ILE A N 1
ATOM 2239 C CA . ILE A 1 267 ? -2.730 11.347 19.189 1.00 76.38 267 ILE A CA 1
ATOM 2240 C C . ILE A 1 267 ? -3.888 10.696 19.957 1.00 76.38 267 ILE A C 1
ATOM 2242 O O . ILE A 1 267 ? -4.944 10.464 19.370 1.00 76.38 267 ILE A O 1
ATOM 2246 N N . ILE A 1 268 ? -3.743 10.482 21.271 1.00 77.56 268 ILE A N 1
ATOM 2247 C CA . ILE A 1 268 ? -4.836 9.963 22.110 1.00 77.56 268 ILE A CA 1
ATOM 2248 C C . ILE A 1 268 ? -6.066 10.871 22.014 1.00 77.56 268 ILE A C 1
ATOM 2250 O O . ILE A 1 268 ? -7.188 10.388 21.855 1.00 77.56 268 ILE A O 1
ATOM 2254 N N . LYS A 1 269 ? -5.854 12.189 22.088 1.00 79.44 269 LYS A N 1
ATOM 2255 C CA . LYS A 1 269 ? -6.928 13.181 22.047 1.00 79.44 269 LYS A CA 1
ATOM 2256 C C . LYS A 1 269 ? -7.638 13.248 20.696 1.00 79.44 269 LYS A C 1
ATOM 2258 O O . LYS A 1 269 ? -8.856 13.372 20.679 1.00 79.44 269 LYS A O 1
ATOM 2263 N N . GLU A 1 270 ? -6.896 13.223 19.594 1.00 73.31 270 GLU A N 1
ATOM 2264 C CA . GLU A 1 270 ? -7.436 13.471 18.252 1.00 73.31 270 GLU A CA 1
ATOM 2265 C C . GLU A 1 270 ? -7.960 12.200 17.585 1.00 73.31 270 GLU A C 1
ATOM 2267 O O . GLU A 1 270 ? -9.024 12.230 16.981 1.00 73.31 270 GLU A O 1
ATOM 2272 N N . ILE A 1 271 ? -7.244 11.082 17.714 1.00 68.62 271 ILE A N 1
ATOM 2273 C CA . ILE A 1 271 ? -7.549 9.852 16.971 1.00 68.62 271 ILE A CA 1
ATOM 2274 C C . ILE A 1 271 ? -8.375 8.893 17.827 1.00 68.62 271 ILE A C 1
ATOM 2276 O O . ILE A 1 271 ? -9.327 8.275 17.354 1.00 68.62 271 ILE A O 1
ATOM 2280 N N . TRP A 1 272 ? -8.038 8.755 19.110 1.00 68.44 272 TRP A N 1
ATOM 2281 C CA . TRP A 1 272 ? -8.665 7.732 19.946 1.00 68.44 272 TRP A CA 1
ATOM 2282 C C . TRP A 1 272 ? -9.859 8.242 20.751 1.00 68.44 272 TRP A C 1
ATOM 2284 O O . TRP A 1 272 ? -10.670 7.425 21.164 1.00 68.44 272 TRP A O 1
ATOM 2294 N N . ALA A 1 273 ? -10.088 9.556 20.860 1.00 73.62 273 ALA A N 1
ATOM 2295 C CA . ALA A 1 273 ? -11.370 10.080 21.349 1.00 73.62 273 ALA A CA 1
ATOM 2296 C C . ALA A 1 273 ? -12.579 9.565 20.551 1.00 73.62 273 ALA A C 1
ATOM 2298 O O . ALA A 1 273 ? -13.627 9.324 21.146 1.00 73.62 273 ALA A O 1
ATOM 2299 N N . GLU A 1 274 ? -12.427 9.337 19.243 1.00 71.81 274 GLU A N 1
ATOM 2300 C CA . GLU A 1 274 ? -13.471 8.715 18.419 1.00 71.81 274 GLU A CA 1
ATOM 2301 C C . GLU A 1 274 ? -13.635 7.220 18.723 1.00 71.81 274 GLU A C 1
ATOM 2303 O O . GLU A 1 274 ? -14.757 6.721 18.771 1.00 71.81 274 GLU A O 1
ATOM 2308 N N . LYS A 1 275 ? -12.526 6.502 18.960 1.00 68.62 275 LYS A N 1
ATOM 2309 C CA . LYS A 1 275 ? -12.539 5.046 19.186 1.00 68.62 275 LYS A CA 1
ATOM 2310 C C . LYS A 1 275 ? -12.990 4.656 20.600 1.00 68.62 275 LYS A C 1
ATOM 2312 O O . LYS A 1 275 ? -13.705 3.672 20.740 1.00 68.62 275 LYS A O 1
ATOM 2317 N N . ILE A 1 276 ? -12.575 5.386 21.641 1.00 70.62 276 ILE A N 1
ATOM 2318 C CA . ILE A 1 276 ? -12.819 5.028 23.057 1.00 70.62 276 ILE A CA 1
ATOM 2319 C C . ILE A 1 276 ? -13.704 6.030 23.822 1.00 70.62 276 ILE A C 1
ATOM 2321 O O . ILE A 1 276 ? -14.032 5.794 24.986 1.00 70.62 276 ILE A O 1
ATOM 2325 N N . GLY A 1 277 ? -14.122 7.121 23.173 1.00 74.31 277 GLY A N 1
ATOM 2326 C CA . GLY A 1 277 ? -14.975 8.159 23.749 1.00 74.31 277 GLY A CA 1
ATOM 2327 C C . GLY A 1 277 ? -14.193 9.300 24.408 1.00 74.31 277 GLY A C 1
ATOM 2328 O O . GLY A 1 277 ? -13.171 9.101 25.066 1.00 74.31 277 GLY A O 1
ATOM 2329 N N . THR A 1 278 ? -14.703 10.525 24.267 1.00 78.44 278 THR A N 1
ATOM 2330 C CA . THR A 1 278 ? -14.052 11.760 24.742 1.00 78.44 278 THR A CA 1
ATOM 2331 C C . THR A 1 278 ? -13.846 11.791 26.256 1.00 78.44 278 THR A C 1
ATOM 2333 O O . THR A 1 278 ? -12.807 12.254 26.727 1.00 78.44 278 THR A O 1
ATOM 2336 N N . GLU A 1 279 ? -14.804 11.281 27.031 1.00 75.12 279 GLU A N 1
ATOM 2337 C CA . GLU A 1 279 ? -14.711 11.224 28.491 1.00 75.12 279 GLU A CA 1
ATOM 2338 C C . GLU A 1 279 ? -13.587 10.285 28.949 1.00 75.12 279 GLU A C 1
ATOM 2340 O O . GLU A 1 279 ? -12.749 10.673 29.766 1.00 75.12 279 GLU A O 1
ATOM 2345 N N . ASN A 1 280 ? -13.518 9.083 28.372 1.00 71.88 280 ASN A N 1
ATOM 2346 C CA . ASN A 1 280 ? -12.481 8.097 28.679 1.00 71.88 280 ASN A CA 1
ATOM 2347 C C . ASN A 1 280 ? -11.104 8.570 28.220 1.00 71.88 280 ASN A C 1
ATOM 2349 O O . ASN A 1 280 ? -10.141 8.476 28.977 1.00 71.88 280 ASN A O 1
ATOM 2353 N N . THR A 1 281 ? -11.021 9.193 27.045 1.00 76.38 281 THR A N 1
ATOM 2354 C CA . THR A 1 281 ? -9.807 9.863 26.573 1.00 76.38 281 THR A CA 1
ATOM 2355 C C . THR A 1 281 ? -9.334 10.944 27.543 1.00 76.38 281 THR A C 1
ATOM 2357 O O . THR A 1 281 ? -8.164 10.958 27.917 1.00 76.38 281 THR A O 1
ATOM 2360 N N . ASN A 1 282 ? -10.220 11.822 28.017 1.00 79.06 282 ASN A N 1
ATOM 2361 C CA . ASN A 1 282 ? -9.847 12.865 28.976 1.00 79.06 282 ASN A CA 1
ATOM 2362 C C . ASN A 1 282 ? -9.405 12.283 30.325 1.00 79.06 282 ASN A C 1
ATOM 2364 O O . ASN A 1 282 ? -8.460 12.794 30.925 1.00 79.06 282 ASN A O 1
ATOM 2368 N N . LYS A 1 283 ? -10.042 11.202 30.794 1.00 74.38 283 LYS A N 1
ATOM 2369 C CA . LYS A 1 283 ? -9.608 10.467 31.992 1.00 74.38 283 LYS A CA 1
ATOM 2370 C C . LYS A 1 283 ? -8.213 9.876 31.790 1.00 74.38 283 LYS A C 1
ATOM 2372 O O . LYS A 1 283 ? -7.356 10.074 32.642 1.00 74.38 283 LYS A O 1
ATOM 2377 N N . ILE A 1 284 ? -7.955 9.235 30.651 1.00 73.38 284 ILE A N 1
ATOM 2378 C CA . ILE A 1 284 ? -6.642 8.676 30.303 1.00 73.38 284 ILE A CA 1
ATOM 2379 C C . ILE A 1 284 ? -5.575 9.778 30.273 1.00 73.38 284 ILE A C 1
ATOM 2381 O O . ILE A 1 284 ? -4.536 9.643 30.913 1.00 73.38 284 ILE A O 1
ATOM 2385 N N . LEU A 1 285 ? -5.855 10.901 29.608 1.00 77.44 285 LEU A N 1
ATOM 2386 C CA . LEU A 1 285 ? -4.950 12.052 29.512 1.00 77.44 285 LEU A CA 1
ATOM 2387 C C . LEU A 1 285 ? -4.671 12.716 30.863 1.00 77.44 285 LEU A C 1
ATOM 2389 O O . LEU A 1 285 ? -3.532 13.075 31.139 1.00 77.44 285 LEU A O 1
ATOM 2393 N N . LYS A 1 286 ? -5.690 12.861 31.714 1.00 76.25 286 LYS A N 1
ATOM 2394 C CA . LYS A 1 286 ? -5.535 13.418 33.063 1.00 76.25 286 LYS A CA 1
ATOM 2395 C C . LYS A 1 286 ? -4.687 12.503 33.947 1.00 76.25 286 LYS A C 1
ATOM 2397 O O . LYS A 1 286 ? -3.840 12.971 34.693 1.00 76.25 286 LYS A O 1
ATOM 2402 N N . LYS A 1 287 ? -4.890 11.191 33.850 1.00 68.56 287 LYS A N 1
ATOM 2403 C CA . LYS A 1 287 ? -4.169 10.200 34.662 1.00 68.56 287 LYS A CA 1
ATOM 2404 C C . LYS A 1 287 ? -2.733 9.976 34.196 1.00 68.56 287 LYS A C 1
ATOM 2406 O O . LYS A 1 287 ? -1.860 9.732 35.020 1.00 68.56 287 LYS A O 1
ATOM 2411 N N . LEU A 1 288 ? -2.479 10.186 32.905 1.00 68.25 288 LEU A N 1
ATOM 2412 C CA . LEU A 1 288 ? -1.143 10.357 32.328 1.00 68.25 288 LEU A CA 1
ATOM 2413 C C . LEU A 1 288 ? -0.316 11.445 33.037 1.00 68.25 288 LEU A C 1
ATOM 2415 O O . LEU A 1 288 ? 0.904 11.327 33.085 1.00 68.25 288 LEU A O 1
ATOM 2419 N N . ASP A 1 289 ? -0.967 12.483 33.571 1.00 70.06 289 ASP A N 1
ATOM 2420 C CA . ASP A 1 289 ? -0.325 13.554 34.344 1.00 70.06 289 ASP A CA 1
ATOM 2421 C C . ASP A 1 289 ? -0.219 13.253 35.853 1.00 70.06 289 ASP A C 1
ATOM 2423 O O . ASP A 1 289 ? 0.640 13.820 36.523 1.00 70.06 289 ASP A O 1
ATOM 2427 N N . GLU A 1 290 ? -1.057 12.359 36.394 1.00 67.94 290 GLU A N 1
ATOM 2428 C CA . GLU A 1 290 ? -1.177 12.090 37.841 1.00 67.94 290 GLU A CA 1
ATOM 2429 C C . GLU A 1 290 ? -0.376 10.863 38.341 1.00 67.94 290 GLU A C 1
ATOM 2431 O O . GLU A 1 290 ? -0.063 10.802 39.528 1.00 67.94 290 GLU A O 1
ATOM 2436 N N . GLY A 1 291 ? -0.009 9.902 37.478 1.00 58.12 291 GLY A N 1
ATOM 2437 C CA . GLY A 1 291 ? 0.831 8.740 37.836 1.00 58.12 291 GLY A CA 1
ATOM 2438 C C . GLY A 1 291 ? 0.090 7.409 38.086 1.00 58.12 291 GLY A C 1
ATOM 2439 O O . GLY A 1 291 ? -1.140 7.334 38.075 1.00 58.12 291 GLY A O 1
ATOM 2440 N N . ASP A 1 292 ? 0.866 6.333 38.280 1.00 58.59 292 ASP A N 1
ATOM 2441 C CA . ASP A 1 292 ? 0.536 4.939 37.915 1.00 58.59 292 ASP A CA 1
ATOM 2442 C C . ASP A 1 292 ? -0.689 4.300 38.619 1.00 58.59 292 ASP A C 1
ATOM 2444 O O . ASP A 1 292 ? -1.517 3.668 37.959 1.00 58.59 292 ASP A O 1
ATOM 2448 N N . ASP A 1 293 ? -0.881 4.523 39.926 1.00 59.22 293 ASP A N 1
ATOM 2449 C CA . ASP A 1 293 ? -1.987 3.926 40.711 1.00 59.22 293 ASP A CA 1
ATOM 2450 C C . ASP A 1 293 ? -3.376 4.418 40.280 1.00 59.22 293 ASP A C 1
ATOM 2452 O O . ASP A 1 293 ? -4.404 3.774 40.492 1.00 59.22 293 ASP A O 1
ATOM 2456 N N . SER A 1 294 ? -3.419 5.583 39.644 1.00 61.19 294 SER A N 1
ATOM 2457 C CA . SER A 1 294 ? -4.658 6.266 39.304 1.00 61.19 294 SER A CA 1
ATOM 2458 C C . SER A 1 294 ? -5.271 5.783 37.976 1.00 61.19 294 SER A C 1
ATOM 2460 O O . SER A 1 294 ? -6.458 6.005 37.720 1.00 61.19 294 SER A O 1
ATOM 2462 N N . MET A 1 295 ? -4.482 5.095 37.144 1.00 64.75 295 MET A N 1
ATOM 2463 C CA . MET A 1 295 ? -4.856 4.692 35.787 1.00 64.75 295 MET A CA 1
ATOM 2464 C C . MET A 1 295 ? -5.473 3.291 35.710 1.00 64.75 295 MET A C 1
ATOM 2466 O O . MET A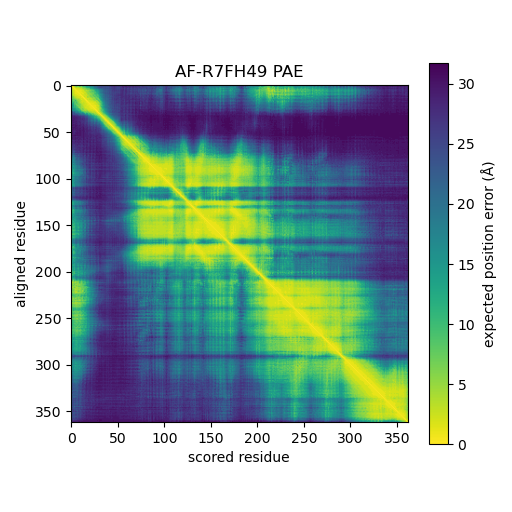 1 295 ? -6.385 3.081 34.910 1.00 64.75 295 MET A O 1
ATOM 2470 N N . LEU A 1 296 ? -5.073 2.371 36.597 1.00 67.69 296 LEU A N 1
ATOM 2471 C CA . LEU A 1 296 ? -5.767 1.088 36.777 1.00 67.69 296 LEU A CA 1
ATOM 2472 C C . LEU A 1 296 ? -7.243 1.298 37.133 1.00 67.69 296 LEU A C 1
ATOM 2474 O O . LEU A 1 296 ? -8.102 0.596 36.613 1.00 67.69 296 LEU A O 1
ATOM 2478 N N . ALA A 1 297 ? -7.551 2.326 37.928 1.00 69.00 297 ALA A N 1
ATOM 2479 C CA . ALA A 1 297 ? -8.928 2.701 38.240 1.00 69.00 297 ALA A CA 1
ATOM 2480 C C . ALA A 1 297 ? -9.720 3.178 37.007 1.00 69.00 297 ALA A C 1
ATOM 2482 O O . ALA A 1 297 ? -10.928 2.978 36.948 1.00 69.00 297 ALA A O 1
ATOM 2483 N N . VAL A 1 298 ? -9.069 3.795 36.011 1.00 68.19 298 VAL A N 1
ATOM 2484 C CA . VAL A 1 298 ? -9.730 4.184 34.750 1.00 68.19 298 VAL A CA 1
ATOM 2485 C C . VAL A 1 298 ? -9.974 2.972 33.862 1.00 68.19 298 VAL A C 1
ATOM 2487 O O . VAL A 1 298 ? -11.051 2.868 33.287 1.00 68.19 298 VAL A O 1
ATOM 2490 N N . ILE A 1 299 ? -9.019 2.044 33.781 1.00 69.56 299 ILE A N 1
ATOM 2491 C CA . ILE A 1 299 ? -9.207 0.782 33.052 1.00 69.56 299 ILE A CA 1
ATOM 2492 C C . ILE A 1 299 ? -10.351 -0.018 33.682 1.00 69.56 299 ILE A C 1
ATOM 2494 O O . ILE A 1 299 ? -11.249 -0.457 32.969 1.00 69.56 299 ILE A O 1
ATOM 2498 N N . GLU A 1 300 ? -10.371 -0.145 35.009 1.00 74.50 300 GLU A N 1
ATOM 2499 C CA . GLU A 1 300 ? -11.429 -0.872 35.712 1.00 74.50 300 GLU A CA 1
ATOM 2500 C C . GLU A 1 300 ? -12.788 -0.178 35.570 1.00 74.50 300 GLU A C 1
ATOM 2502 O O . GLU A 1 300 ? -13.787 -0.834 35.301 1.00 74.50 300 GLU A O 1
ATOM 2507 N N . MET A 1 301 ? -12.829 1.157 35.615 1.00 74.44 301 MET A N 1
ATOM 2508 C CA . MET A 1 301 ? -14.045 1.918 35.315 1.00 74.44 301 MET A CA 1
ATOM 2509 C C . MET A 1 301 ? -14.552 1.655 33.890 1.00 74.44 301 MET A C 1
ATOM 2511 O O . MET A 1 301 ? -15.748 1.454 33.709 1.00 74.44 301 MET A O 1
ATOM 2515 N N . ILE A 1 302 ? -13.669 1.634 32.882 1.00 72.75 302 ILE A N 1
ATOM 2516 C CA . ILE A 1 302 ? -14.043 1.328 31.490 1.00 72.75 302 ILE A CA 1
ATOM 2517 C C . ILE A 1 302 ? -14.593 -0.101 31.391 1.00 72.75 302 ILE A C 1
ATOM 2519 O O . ILE A 1 302 ? -15.612 -0.319 30.733 1.00 72.75 302 ILE A O 1
ATOM 2523 N N . ARG A 1 303 ? -13.978 -1.071 32.081 1.00 77.50 303 ARG A N 1
ATOM 2524 C CA . ARG A 1 303 ? -14.487 -2.450 32.162 1.00 77.50 303 ARG A CA 1
ATOM 2525 C C . ARG A 1 303 ? -15.867 -2.516 32.800 1.00 77.50 303 ARG A C 1
ATOM 2527 O O . ARG A 1 303 ? -16.770 -3.143 32.247 1.00 77.50 303 ARG A O 1
ATOM 2534 N N . GLU A 1 304 ? -16.052 -1.858 33.939 1.00 80.06 304 GLU A N 1
ATOM 2535 C CA . GLU A 1 304 ? -17.331 -1.800 34.645 1.00 80.06 304 GLU A CA 1
ATOM 2536 C C . GLU A 1 304 ? -18.417 -1.135 33.794 1.00 80.06 304 GLU A C 1
ATOM 2538 O O . GLU A 1 304 ? -19.548 -1.621 33.745 1.00 80.06 304 GLU A O 1
ATOM 2543 N N . GLU A 1 305 ? -18.086 -0.051 33.091 1.00 75.94 305 GLU A N 1
ATOM 2544 C CA . GLU A 1 305 ? -19.008 0.662 32.212 1.00 75.94 305 GLU A CA 1
ATOM 2545 C C . GLU A 1 305 ? -19.409 -0.200 31.008 1.00 75.94 305 GLU A C 1
ATOM 2547 O O . GLU A 1 305 ? -20.602 -0.389 30.752 1.00 75.94 305 GLU A O 1
ATOM 2552 N N . ASN A 1 306 ? -18.434 -0.821 30.335 1.00 78.31 306 ASN A N 1
ATOM 2553 C CA . ASN A 1 306 ? -18.671 -1.790 29.263 1.00 78.31 306 ASN A CA 1
ATOM 2554 C C . ASN A 1 306 ? -19.573 -2.933 29.752 1.00 78.31 306 ASN A C 1
ATOM 2556 O O . ASN A 1 306 ? -20.571 -3.278 29.111 1.00 78.31 306 ASN A O 1
ATOM 2560 N N . GLN A 1 307 ? -19.287 -3.483 30.934 1.00 82.25 307 GLN A N 1
ATOM 2561 C CA . GLN A 1 307 ? -20.086 -4.545 31.536 1.00 82.25 307 GLN A CA 1
ATOM 2562 C C . GLN A 1 307 ? -21.498 -4.069 31.897 1.00 82.25 307 GLN A C 1
ATOM 2564 O O . GLN A 1 307 ? -22.469 -4.820 31.742 1.00 82.25 307 GLN A O 1
ATOM 2569 N N . ARG A 1 308 ? -21.645 -2.820 32.347 1.00 82.69 308 ARG A N 1
ATOM 2570 C CA . ARG 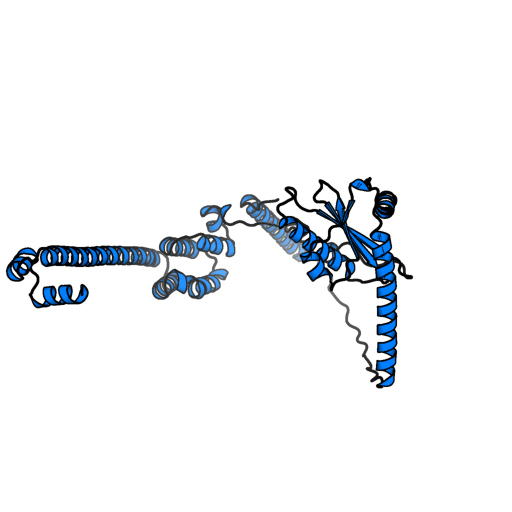A 1 308 ? -22.938 -2.193 32.619 1.00 82.69 308 ARG A CA 1
ATOM 2571 C C . ARG A 1 308 ? -23.751 -2.039 31.340 1.00 82.69 308 ARG A C 1
ATOM 2573 O O . ARG A 1 308 ? -24.918 -2.421 31.366 1.00 82.69 308 ARG A O 1
ATOM 2580 N N . TYR A 1 309 ? -23.172 -1.566 30.237 1.00 80.44 309 TYR A N 1
ATOM 2581 C CA . TYR A 1 309 ? -23.874 -1.486 28.951 1.00 80.44 309 TYR A CA 1
ATOM 2582 C C . TYR A 1 309 ? -24.289 -2.864 28.441 1.00 80.44 309 TYR A C 1
ATOM 2584 O O . TYR A 1 309 ? -25.439 -3.042 28.044 1.00 80.44 309 TYR A O 1
ATOM 2592 N N . ILE A 1 310 ? -23.417 -3.872 28.551 1.00 83.19 310 ILE A N 1
ATOM 2593 C CA . ILE A 1 310 ? -23.768 -5.264 28.231 1.00 83.19 310 ILE A CA 1
ATOM 2594 C C . ILE A 1 310 ? -24.955 -5.731 29.088 1.00 83.19 310 ILE A C 1
ATOM 2596 O O . ILE A 1 310 ? -25.883 -6.370 28.590 1.00 83.19 310 ILE A O 1
ATOM 2600 N N . ASN A 1 311 ? -24.962 -5.405 30.380 1.00 88.06 311 ASN A N 1
ATOM 2601 C CA . ASN A 1 311 ? -26.037 -5.786 31.293 1.00 88.06 311 ASN A CA 1
ATOM 2602 C C . ASN A 1 311 ? -27.345 -5.025 31.026 1.00 88.06 311 ASN A C 1
ATOM 2604 O O . ASN A 1 311 ? -28.415 -5.630 31.117 1.00 88.06 311 ASN A O 1
ATOM 2608 N N . ILE A 1 312 ? -27.274 -3.736 30.683 1.00 87.62 312 ILE A N 1
ATOM 2609 C CA . ILE A 1 312 ? -28.423 -2.929 30.256 1.00 87.62 312 ILE A CA 1
ATOM 2610 C C . ILE A 1 312 ? -29.004 -3.531 28.982 1.00 87.62 312 ILE A C 1
ATOM 2612 O O . ILE A 1 312 ? -30.172 -3.904 29.002 1.00 87.62 312 ILE A O 1
ATOM 2616 N N . GLY A 1 313 ? -28.185 -3.763 27.954 1.00 87.44 313 GLY A N 1
ATOM 2617 C CA . GLY A 1 313 ? -28.624 -4.385 26.706 1.00 87.44 313 GLY A CA 1
ATOM 2618 C C . GLY A 1 313 ? -29.247 -5.766 26.926 1.00 87.44 313 GLY A C 1
ATOM 2619 O O . GLY A 1 313 ? -30.294 -6.079 26.369 1.00 87.44 313 GLY A O 1
ATOM 2620 N N . ARG A 1 314 ? -28.694 -6.585 27.833 1.00 89.50 314 ARG A N 1
ATOM 2621 C CA . ARG A 1 314 ? -29.315 -7.864 28.230 1.00 89.50 314 ARG A CA 1
ATOM 2622 C C . ARG A 1 314 ? -30.653 -7.677 28.946 1.00 89.50 314 ARG A C 1
ATOM 2624 O O . ARG A 1 314 ? -31.564 -8.483 28.757 1.00 89.50 314 ARG A O 1
ATOM 2631 N N . LYS A 1 315 ? -30.782 -6.673 29.815 1.00 89.19 315 LYS A N 1
ATOM 2632 C CA . LYS A 1 315 ? -32.015 -6.396 30.567 1.00 89.19 315 LYS A CA 1
ATOM 2633 C C . LYS A 1 315 ? -33.102 -5.828 29.660 1.00 89.19 315 LYS A C 1
ATOM 2635 O O . LYS A 1 315 ? -34.248 -6.249 29.790 1.00 89.19 315 LYS A O 1
ATOM 2640 N N . GLU A 1 316 ? -32.748 -4.909 28.773 1.00 88.44 316 GLU A N 1
ATOM 2641 C CA . GLU A 1 316 ? -33.629 -4.349 27.750 1.00 88.44 316 GLU A CA 1
ATOM 2642 C C . GLU A 1 316 ? -34.060 -5.437 26.780 1.00 88.44 316 GLU A C 1
ATOM 2644 O O . GLU A 1 316 ? -35.254 -5.692 26.697 1.00 88.44 316 GLU A O 1
ATOM 2649 N N . GLY A 1 317 ? -33.129 -6.223 26.233 1.00 89.69 317 GLY A N 1
ATOM 2650 C CA . GLY A 1 317 ? -33.466 -7.365 25.382 1.00 89.69 317 GLY A CA 1
ATOM 2651 C C . GLY A 1 317 ? -34.385 -8.388 26.067 1.00 89.69 317 GLY A C 1
ATOM 2652 O O . GLY A 1 317 ? -35.296 -8.926 25.447 1.00 89.69 317 GLY A O 1
ATOM 2653 N N . ARG A 1 318 ? -34.233 -8.625 27.381 1.00 91.38 318 ARG A N 1
ATOM 2654 C CA . ARG A 1 318 ? -35.178 -9.462 28.150 1.00 91.38 318 ARG A CA 1
ATOM 2655 C C . ARG A 1 318 ? -36.548 -8.810 28.336 1.00 91.38 318 ARG A C 1
ATOM 2657 O O . ARG A 1 318 ? -37.546 -9.524 28.364 1.00 91.38 318 ARG A O 1
ATOM 2664 N N . LYS A 1 319 ? -36.610 -7.493 28.545 1.00 86.75 319 LYS A N 1
ATOM 2665 C CA . LYS A 1 319 ? -37.878 -6.760 28.674 1.00 86.75 319 LYS A CA 1
ATOM 2666 C C . LYS A 1 319 ? -38.613 -6.726 27.342 1.00 86.75 319 LYS A C 1
ATOM 2668 O O . LYS A 1 319 ? -39.777 -7.102 27.311 1.00 86.75 319 LYS A O 1
ATOM 2673 N N . GLU A 1 320 ? -37.925 -6.343 26.273 1.00 87.38 320 GLU A N 1
ATOM 2674 C CA . GLU A 1 320 ? -38.444 -6.349 24.907 1.00 87.38 320 GLU A CA 1
ATOM 2675 C C . GLU A 1 320 ? -38.919 -7.746 24.522 1.00 87.38 320 GLU A C 1
ATOM 2677 O O . GLU A 1 320 ? -40.067 -7.896 24.121 1.00 87.38 320 GLU A O 1
ATOM 2682 N N . GLY A 1 321 ? -38.119 -8.786 24.783 1.00 89.19 321 GLY A N 1
ATOM 2683 C CA . GLY A 1 321 ? -38.523 -10.170 24.535 1.00 89.19 321 GLY A CA 1
ATOM 2684 C C . GLY A 1 321 ? -39.773 -10.597 25.316 1.00 89.19 321 GLY A C 1
ATOM 2685 O O . GLY A 1 321 ? -40.625 -11.291 24.772 1.00 89.19 321 GLY A O 1
ATOM 2686 N N . LYS A 1 322 ? -39.943 -10.156 26.573 1.00 87.69 322 LYS A N 1
ATOM 2687 C CA . LYS A 1 322 ? -41.170 -10.423 27.350 1.00 87.69 322 LYS A CA 1
ATOM 2688 C C . LYS A 1 322 ? -42.384 -9.681 26.799 1.00 87.69 322 LYS A C 1
ATOM 2690 O O . LYS A 1 322 ? -43.460 -10.265 26.740 1.00 87.69 322 LYS A O 1
ATOM 2695 N N . VAL A 1 323 ? -42.222 -8.412 26.426 1.00 85.44 323 VAL A N 1
ATOM 2696 C CA . VAL A 1 323 ? -43.303 -7.611 25.834 1.00 85.44 323 VAL A CA 1
ATOM 2697 C C . VAL A 1 323 ? -43.733 -8.230 24.507 1.00 85.44 323 VAL A C 1
ATOM 2699 O O . VAL A 1 323 ? -44.916 -8.513 24.343 1.00 85.44 323 VAL A O 1
ATOM 2702 N N . GLN A 1 324 ? -42.779 -8.548 23.628 1.00 87.31 324 GLN A N 1
ATOM 2703 C CA . GLN A 1 324 ? -43.030 -9.246 22.365 1.00 87.31 324 GLN A CA 1
ATOM 2704 C C . GLN A 1 324 ? -43.743 -10.582 22.601 1.00 87.31 324 GLN A C 1
ATOM 2706 O O . GLN A 1 324 ? -44.756 -10.863 21.970 1.00 87.31 324 GLN A O 1
ATOM 2711 N N . GLN A 1 325 ? -43.292 -11.378 23.576 1.00 89.75 325 GLN A N 1
ATOM 2712 C CA . GLN A 1 325 ? -43.933 -12.651 23.906 1.00 89.75 325 GLN A CA 1
ATOM 2713 C C . GLN A 1 325 ? -45.382 -12.478 24.398 1.00 89.75 325 GLN A C 1
ATOM 2715 O O . GLN A 1 325 ? -46.256 -13.249 24.002 1.00 89.75 325 GLN A O 1
ATOM 2720 N N . ILE A 1 326 ? -45.660 -11.488 25.253 1.00 87.56 326 ILE A N 1
ATOM 2721 C CA . ILE A 1 326 ? -47.022 -11.210 25.735 1.00 87.56 326 ILE A CA 1
ATOM 2722 C C . ILE A 1 326 ? -47.906 -10.730 24.582 1.00 87.56 326 ILE A C 1
ATOM 2724 O O . ILE A 1 326 ? -49.023 -11.226 24.441 1.00 87.56 326 ILE A O 1
ATOM 2728 N N . GLN A 1 327 ? -47.402 -9.839 23.724 1.00 87.88 327 GLN A N 1
ATOM 2729 C CA . GLN A 1 327 ? -48.110 -9.395 22.520 1.00 87.88 327 GLN A CA 1
ATOM 2730 C C . GLN A 1 327 ? -48.456 -10.581 21.609 1.00 87.88 327 GLN A C 1
ATOM 2732 O O . GLN A 1 327 ? -49.610 -10.735 21.211 1.00 87.88 327 GLN A O 1
ATOM 2737 N N . GLU A 1 328 ? -47.507 -11.488 21.356 1.00 89.06 328 GLU A N 1
ATOM 2738 C CA . GLU A 1 328 ? -47.758 -12.708 20.580 1.00 89.06 328 GLU A CA 1
ATOM 2739 C C . GLU A 1 328 ? -48.821 -13.619 21.216 1.00 89.06 328 GLU A C 1
ATOM 2741 O O . GLU A 1 328 ? -49.634 -14.220 20.506 1.00 89.06 328 GLU A O 1
ATOM 2746 N N . ILE A 1 329 ? -48.818 -13.765 22.546 1.00 89.94 329 ILE A N 1
ATOM 2747 C CA . ILE A 1 329 ? -49.805 -14.574 23.275 1.00 89.94 329 ILE A CA 1
ATOM 2748 C C . ILE A 1 329 ? -51.197 -13.947 23.161 1.00 89.94 329 ILE A C 1
ATOM 2750 O O . ILE A 1 329 ? -52.144 -14.650 22.801 1.00 89.94 329 ILE A O 1
ATOM 2754 N N . VAL A 1 330 ? -51.315 -12.640 23.413 1.00 89.44 330 VAL A N 1
ATOM 2755 C CA . VAL A 1 330 ? -52.572 -11.887 23.282 1.00 89.44 330 VAL A CA 1
ATOM 2756 C C . VAL A 1 330 ? -53.110 -12.021 21.863 1.00 89.44 330 VAL A C 1
ATOM 2758 O O . VAL A 1 330 ? -54.276 -12.373 21.687 1.00 89.44 330 VAL A O 1
ATOM 2761 N N . GLN A 1 331 ? -52.257 -11.867 20.847 1.00 88.06 331 GLN A N 1
ATOM 2762 C CA . GLN A 1 331 ? -52.674 -12.011 19.456 1.00 88.06 331 GLN A CA 1
ATOM 2763 C C . GLN A 1 331 ? -53.197 -13.420 19.147 1.00 88.06 331 GLN A C 1
ATOM 2765 O O . GLN A 1 331 ? -54.231 -13.583 18.497 1.00 88.06 331 GLN A O 1
ATOM 2770 N N . LYS A 1 332 ? -52.531 -14.466 19.654 1.00 90.19 332 LYS A N 1
ATOM 2771 C CA . LYS A 1 332 ? -52.999 -15.856 19.514 1.00 90.19 332 LYS A CA 1
ATOM 2772 C C . LYS A 1 332 ? -54.346 -16.086 20.211 1.00 90.19 332 LYS A C 1
ATOM 2774 O O . LYS A 1 332 ? -55.171 -16.828 19.680 1.00 90.19 332 LYS A O 1
ATOM 2779 N N . MET A 1 333 ? -54.586 -15.470 21.369 1.00 89.94 333 MET A N 1
ATOM 2780 C CA . MET A 1 333 ? -55.854 -15.576 22.108 1.00 89.94 333 MET A CA 1
ATOM 2781 C C . MET A 1 333 ? -56.997 -14.822 21.417 1.00 89.94 333 MET A C 1
ATOM 2783 O O . MET A 1 333 ? -58.094 -15.370 21.282 1.00 89.94 333 MET A O 1
ATOM 2787 N N . LEU A 1 334 ? -56.729 -13.618 20.903 1.00 87.88 334 LEU A N 1
ATOM 2788 C CA . LEU A 1 334 ? -57.676 -12.835 20.103 1.00 87.88 334 LEU A CA 1
ATOM 2789 C C . LEU A 1 334 ? -58.076 -13.581 18.825 1.00 87.88 334 LEU A C 1
ATOM 2791 O O . LEU A 1 334 ? -59.264 -13.703 18.528 1.00 87.88 334 LEU A O 1
ATOM 2795 N N . ASN A 1 335 ? -57.110 -14.179 18.121 1.00 88.19 335 ASN A N 1
ATOM 2796 C CA . ASN A 1 335 ? -57.374 -15.013 16.943 1.00 88.19 335 ASN A CA 1
ATOM 2797 C C . ASN A 1 335 ? -58.255 -16.233 17.269 1.00 88.19 335 ASN A C 1
ATOM 2799 O O . ASN A 1 335 ? -59.034 -16.685 16.430 1.00 88.19 335 ASN A O 1
ATOM 2803 N N . LYS A 1 336 ? -58.171 -16.754 18.500 1.00 91.19 336 LYS A N 1
ATOM 2804 C CA . LYS A 1 336 ? -59.041 -17.826 19.010 1.00 91.19 336 LYS A CA 1
ATOM 2805 C C . LYS A 1 336 ? -60.399 -17.332 19.520 1.00 91.19 336 LYS A C 1
ATOM 2807 O O . LYS A 1 336 ? -61.167 -18.141 20.035 1.00 91.19 336 LYS A O 1
ATOM 2812 N N . LYS A 1 337 ? -60.713 -16.042 19.354 1.00 89.19 337 LYS A N 1
ATOM 2813 C CA . LYS A 1 337 ? -61.965 -15.399 19.787 1.00 89.19 337 LYS A CA 1
ATOM 2814 C C . LYS A 1 337 ? -62.235 -15.557 21.289 1.00 89.19 337 LYS A C 1
ATOM 2816 O O . LYS A 1 337 ? -63.389 -15.646 21.701 1.00 89.19 337 LYS A O 1
ATOM 2821 N N . MET A 1 338 ? -61.176 -15.617 22.101 1.00 88.81 338 MET A N 1
ATOM 2822 C CA . MET A 1 338 ? -61.319 -15.587 23.558 1.00 88.81 338 MET A CA 1
ATOM 2823 C C . MET A 1 338 ? -61.864 -14.219 23.984 1.00 88.81 338 MET A C 1
ATOM 2825 O O . MET A 1 338 ? -61.546 -13.202 23.366 1.00 88.81 338 MET A O 1
ATOM 2829 N N . THR A 1 339 ? -62.713 -14.195 25.011 1.00 90.06 339 THR A N 1
ATOM 2830 C CA . THR A 1 339 ? -63.303 -12.948 25.508 1.00 90.06 339 THR A CA 1
ATOM 2831 C C . THR A 1 339 ? -62.246 -12.079 26.187 1.00 90.06 339 THR A C 1
ATOM 2833 O O . THR A 1 339 ? -61.267 -12.586 26.737 1.00 90.06 339 THR A O 1
ATOM 2836 N N . GLU A 1 340 ? -62.446 -10.758 26.168 1.00 85.88 340 GLU A N 1
ATOM 2837 C CA . GLU A 1 340 ? -61.529 -9.798 26.801 1.00 85.88 340 GLU A CA 1
ATOM 2838 C C . GLU A 1 340 ? -61.318 -10.094 28.285 1.00 85.88 340 GLU A C 1
ATOM 2840 O O . GLU A 1 340 ? -60.198 -9.976 28.766 1.00 85.88 340 GLU A O 1
ATOM 2845 N N . ASP A 1 341 ? -62.358 -10.530 28.996 1.00 89.19 341 ASP A N 1
ATOM 2846 C CA . ASP A 1 341 ? -62.266 -10.881 30.416 1.00 89.19 341 ASP A CA 1
ATOM 2847 C C . ASP A 1 341 ? -61.265 -12.020 30.660 1.00 89.19 341 ASP A C 1
ATOM 2849 O O . ASP A 1 341 ? -60.427 -11.922 31.552 1.00 89.19 341 ASP A O 1
ATOM 2853 N N . ILE A 1 342 ? -61.268 -13.051 29.804 1.00 89.62 342 ILE A N 1
ATOM 2854 C CA . ILE A 1 342 ? -60.326 -14.177 29.902 1.00 89.62 342 ILE A CA 1
ATOM 2855 C C . ILE A 1 342 ? -58.905 -13.732 29.536 1.00 89.62 342 ILE A C 1
ATOM 2857 O O . ILE A 1 342 ? -57.937 -14.158 30.162 1.00 89.62 342 ILE A O 1
ATOM 2861 N N . ILE A 1 343 ? -58.746 -12.868 28.528 1.00 89.62 343 ILE A N 1
ATOM 2862 C CA . ILE A 1 343 ? -57.420 -12.366 28.136 1.00 89.62 343 ILE A CA 1
ATOM 2863 C C . ILE A 1 343 ? -56.823 -11.508 29.258 1.00 89.62 343 ILE A C 1
ATOM 2865 O O . ILE A 1 343 ? -55.642 -11.666 29.576 1.00 89.62 343 ILE A O 1
ATOM 2869 N N . GLN A 1 344 ? -57.632 -10.647 29.883 1.00 90.19 344 GLN A N 1
ATOM 2870 C CA . GLN A 1 344 ? -57.232 -9.853 31.049 1.00 90.19 344 GLN A CA 1
ATOM 2871 C C . GLN A 1 344 ? -56.822 -10.759 32.217 1.00 90.19 344 GLN A C 1
ATOM 2873 O O . GLN A 1 344 ? -55.771 -10.540 32.812 1.00 90.19 344 GLN A O 1
ATOM 2878 N N . GLU A 1 345 ? -57.588 -11.817 32.498 1.00 90.12 345 GLU A N 1
ATOM 2879 C CA . GLU A 1 345 ? -57.280 -12.770 33.571 1.00 90.12 345 GLU A CA 1
ATOM 2880 C C . GLU A 1 345 ? -55.960 -13.523 33.331 1.00 90.12 345 GLU A C 1
ATOM 2882 O O . GLU A 1 345 ? -55.135 -13.638 34.236 1.00 90.12 345 GLU A O 1
ATOM 2887 N N . VAL A 1 346 ? -55.721 -14.005 32.106 1.00 88.38 346 VAL A N 1
ATOM 2888 C CA . VAL A 1 346 ? -54.542 -14.832 31.791 1.00 88.38 346 VAL A CA 1
ATOM 2889 C C . VAL A 1 346 ? -53.265 -14.005 31.631 1.00 88.38 346 VAL A C 1
ATOM 2891 O O . VAL A 1 346 ? -52.182 -14.468 31.991 1.00 88.38 346 VAL A O 1
ATOM 2894 N N . THR A 1 347 ? -53.359 -12.801 31.064 1.00 86.31 347 THR A N 1
ATOM 2895 C CA . THR A 1 347 ? -52.181 -11.971 30.751 1.00 86.31 347 THR A CA 1
ATOM 2896 C C . THR A 1 347 ? -51.904 -10.896 31.799 1.00 86.31 347 THR A C 1
ATOM 2898 O O . THR A 1 347 ? -50.794 -10.366 31.842 1.00 86.31 347 THR A O 1
ATOM 2901 N N . GLY A 1 348 ? -52.889 -10.577 32.647 1.00 86.38 348 GLY A N 1
ATOM 2902 C CA . GLY A 1 348 ? -52.822 -9.493 33.627 1.00 86.38 348 GLY A CA 1
ATOM 2903 C C . GLY A 1 348 ? -52.854 -8.089 33.014 1.00 86.38 348 GLY A C 1
ATOM 2904 O O . GLY A 1 348 ? -52.665 -7.114 33.741 1.00 86.38 348 GLY A O 1
ATOM 2905 N N . LEU A 1 349 ? -53.061 -7.976 31.697 1.00 89.44 349 LEU A N 1
ATOM 2906 C CA . LEU A 1 349 ? -53.165 -6.699 30.996 1.00 89.44 349 LEU A CA 1
ATOM 2907 C C . LEU A 1 349 ? -54.512 -6.037 31.265 1.00 89.44 349 LEU A C 1
ATOM 2909 O O . LEU A 1 349 ? -55.535 -6.706 31.403 1.00 89.44 349 LEU A O 1
ATOM 2913 N N . LYS A 1 350 ? -54.526 -4.706 31.274 1.00 90.75 350 LYS A N 1
ATOM 2914 C CA . LYS A 1 350 ? -55.763 -3.924 31.293 1.00 90.75 350 LYS A CA 1
ATOM 2915 C C . LYS A 1 350 ? -56.393 -3.897 29.906 1.00 90.75 350 LYS A C 1
ATOM 2917 O O . LYS A 1 350 ? -55.703 -3.991 28.890 1.00 90.75 350 LYS A O 1
ATOM 2922 N N . LYS A 1 351 ? -57.704 -3.661 29.856 1.00 87.75 351 LYS A N 1
ATOM 2923 C CA . LYS A 1 351 ? -58.447 -3.490 28.601 1.00 87.75 351 LYS A CA 1
ATOM 2924 C C . LYS A 1 351 ? -57.781 -2.514 27.619 1.00 87.75 351 LYS A C 1
ATOM 2926 O O . LYS A 1 351 ? -57.628 -2.850 26.452 1.00 87.75 351 LYS A O 1
ATOM 2931 N N . GLU A 1 352 ? -57.311 -1.365 28.102 1.00 88.62 352 GLU A N 1
ATOM 2932 C CA . GLU A 1 352 ? -56.619 -0.353 27.285 1.00 88.62 352 GLU A CA 1
ATOM 2933 C C . GLU A 1 352 ? -55.357 -0.901 26.590 1.00 88.62 352 GLU A C 1
ATOM 2935 O O . GLU A 1 352 ? -55.085 -0.576 25.436 1.00 88.62 352 GLU A O 1
ATOM 2940 N N . GLU A 1 353 ? -54.597 -1.765 27.270 1.00 86.81 353 GLU A N 1
ATOM 2941 C CA . GLU A 1 353 ? -53.371 -2.372 26.738 1.00 86.81 353 GLU A CA 1
ATOM 2942 C C . GLU A 1 353 ? -53.694 -3.446 25.692 1.00 86.81 353 GLU A C 1
ATOM 2944 O O . GLU A 1 353 ? -53.032 -3.530 24.659 1.00 86.81 353 GLU A O 1
ATOM 2949 N N . ILE A 1 354 ? -54.753 -4.229 25.919 1.00 85.69 354 ILE A N 1
ATOM 2950 C CA . ILE A 1 354 ? -55.258 -5.216 24.955 1.00 85.69 354 ILE A CA 1
ATOM 2951 C C . ILE A 1 354 ? -55.802 -4.513 23.706 1.00 85.69 354 ILE A C 1
ATOM 2953 O O . ILE A 1 354 ? -55.537 -4.953 22.588 1.00 85.69 354 ILE A O 1
ATOM 2957 N N . ASP A 1 355 ? -56.533 -3.412 23.876 1.00 86.62 355 ASP A N 1
ATOM 2958 C CA . ASP A 1 355 ? -57.082 -2.634 22.766 1.00 86.62 355 ASP A CA 1
ATOM 2959 C C . ASP A 1 355 ? -55.977 -1.982 21.930 1.00 86.62 355 ASP A C 1
ATOM 2961 O O . ASP A 1 355 ? -56.070 -1.967 20.702 1.00 86.62 355 ASP A O 1
ATOM 2965 N N . LYS A 1 356 ? -54.884 -1.540 22.562 1.00 86.06 356 LYS A N 1
ATOM 2966 C CA . LYS A 1 356 ? -53.696 -1.070 21.845 1.00 86.06 356 LYS A CA 1
ATOM 2967 C C . LYS A 1 356 ? -53.062 -2.179 20.995 1.00 86.06 356 LYS A C 1
ATOM 2969 O O . LYS A 1 356 ? -52.775 -1.952 19.825 1.00 86.06 356 LYS A O 1
ATOM 2974 N N . ILE A 1 357 ? -52.926 -3.393 21.535 1.00 84.69 357 ILE A N 1
ATOM 2975 C CA . ILE A 1 357 ? -52.394 -4.550 20.787 1.00 84.69 357 ILE A CA 1
ATOM 2976 C C . ILE A 1 357 ? -53.316 -4.929 19.614 1.00 84.69 357 ILE A C 1
ATOM 2978 O O . ILE A 1 357 ? -52.833 -5.239 18.525 1.00 84.69 357 ILE A O 1
ATOM 2982 N N . LYS A 1 358 ? -54.644 -4.852 19.789 1.00 81.00 358 LYS A N 1
ATOM 2983 C CA . LYS A 1 358 ? -55.605 -5.051 18.687 1.00 81.00 358 LYS A CA 1
ATOM 2984 C C . LYS A 1 358 ? -55.417 -4.026 17.569 1.00 81.00 358 LYS A C 1
ATOM 2986 O O . LYS A 1 358 ? -55.501 -4.395 16.403 1.00 81.00 358 LYS A O 1
ATOM 2991 N N . GLN A 1 359 ? -55.197 -2.758 17.921 1.00 78.38 359 GLN A N 1
ATOM 2992 C CA . GLN A 1 359 ? -54.997 -1.675 16.953 1.00 78.38 359 GLN A CA 1
ATOM 2993 C C . GLN A 1 359 ? -53.668 -1.797 16.205 1.00 78.38 359 GLN A C 1
ATOM 2995 O O . GLN A 1 359 ? -53.617 -1.474 15.027 1.00 78.38 359 GLN A O 1
ATOM 3000 N N . GLU A 1 360 ? -52.616 -2.291 16.860 1.00 69.75 360 GLU A N 1
ATOM 3001 C CA . GLU A 1 360 ? -51.305 -2.537 16.240 1.00 69.75 360 GLU A CA 1
ATOM 3002 C C . GLU A 1 360 ? -51.299 -3.750 15.282 1.00 69.75 360 GLU A C 1
ATOM 3004 O O . GLU A 1 360 ? -50.317 -3.952 14.570 1.00 69.75 360 GLU A O 1
ATOM 3009 N N . THR A 1 361 ? -52.380 -4.546 15.242 1.00 61.16 361 THR A N 1
ATOM 3010 C CA . THR A 1 361 ? -52.475 -5.788 14.444 1.00 61.16 361 THR A CA 1
ATOM 3011 C C . THR A 1 361 ? -53.570 -5.769 13.359 1.00 61.16 361 THR A C 1
ATOM 3013 O O . THR A 1 361 ? -53.744 -6.762 12.647 1.00 61.16 361 THR A O 1
ATOM 3016 N N . LEU A 1 362 ? -54.306 -4.658 13.227 1.00 49.00 362 LEU A N 1
ATOM 3017 C CA . LEU A 1 362 ? -55.170 -4.336 12.077 1.00 49.00 362 LEU A CA 1
ATOM 3018 C C . LEU A 1 362 ? -54.343 -3.648 10.989 1.00 49.00 362 LEU A C 1
ATOM 3020 O O . LEU A 1 362 ? -54.580 -3.971 9.802 1.00 49.00 362 LEU A O 1
#

Secondary structure (DSSP, 8-state):
--B--HHHHHHHHHHHHHHHHHHHHHHHHHTTS---------------------HHHHHHHHHHHHHHHHHHHHHHHHHHHHHT-HHHHHHHHHHHH-----GGGEEE---HHHHHHGGGS---EEEEETTTTEEEEEEEESS--TTHHHHHHHHHHHHHHHHHH-TT--S--EEEEEEEE--SSPP-----GGGGS--BTTB--SSS---B--GGGS-HHHHHHSS-HHHHHHHHHH--SHHHHHHHHHHHHHH--HHHHHHHHHHIIIIIHHHH-HHHHHHHHHHHHH-THHHHHHHHHHHHHHHHHHHHHHHHHHHHHHHHHHHHHHHHHHHTT--HHHHHHHH---HHHHHHHHHTT-